Protein AF-A0A0U2K756-F1 (afdb_monomer)

pLDDT: mean 72.21, std 24.56, range [30.2, 97.69]

Structure (mmCIF, N/CA/C/O backbone):
data_AF-A0A0U2K756-F1
#
_entry.id   AF-A0A0U2K756-F1
#
loop_
_atom_site.group_PDB
_atom_site.id
_atom_site.type_symbol
_atom_site.label_atom_id
_atom_site.label_alt_id
_atom_site.label_comp_id
_atom_site.label_asym_id
_atom_site.label_entity_id
_atom_site.label_seq_id
_atom_site.pdbx_PDB_ins_code
_atom_site.Cartn_x
_atom_site.Cartn_y
_atom_site.Cartn_z
_atom_site.occupancy
_atom_site.B_iso_or_equiv
_atom_site.auth_seq_id
_atom_site.auth_comp_id
_atom_site.auth_asym_id
_atom_site.auth_atom_id
_atom_site.pdbx_PDB_model_num
ATOM 1 N N . MET A 1 1 ? 10.724 7.172 -20.432 1.00 79.56 1 MET A N 1
ATOM 2 C CA . MET A 1 1 ? 11.257 7.127 -19.053 1.00 79.56 1 MET A CA 1
ATOM 3 C C . MET A 1 1 ? 12.556 6.337 -19.048 1.00 79.56 1 MET A C 1
ATOM 5 O O . MET A 1 1 ? 12.588 5.218 -19.557 1.00 79.56 1 MET A O 1
ATOM 9 N N . ASN A 1 2 ? 13.631 6.916 -18.510 1.00 84.00 2 ASN A N 1
ATOM 10 C CA . ASN A 1 2 ? 14.954 6.279 -18.511 1.00 84.00 2 ASN A CA 1
ATOM 11 C C . ASN A 1 2 ? 15.150 5.385 -17.274 1.00 84.00 2 ASN A C 1
ATOM 13 O O . ASN A 1 2 ? 14.565 5.625 -16.220 1.00 84.00 2 ASN A O 1
ATOM 17 N N . LEU A 1 3 ? 16.016 4.368 -17.368 1.00 87.38 3 LEU A N 1
ATOM 18 C CA . LEU A 1 3 ? 16.264 3.421 -16.268 1.00 87.38 3 LEU A CA 1
ATOM 19 C C . LEU A 1 3 ? 16.805 4.098 -14.994 1.00 87.38 3 LEU A C 1
ATOM 21 O O . LEU A 1 3 ? 16.502 3.669 -13.882 1.00 87.38 3 LEU A O 1
ATOM 25 N N . SER A 1 4 ? 17.599 5.161 -15.138 1.00 90.44 4 SER A N 1
ATOM 26 C CA . SER A 1 4 ? 18.094 5.960 -14.010 1.00 90.44 4 SER A CA 1
ATOM 27 C C . SER A 1 4 ? 16.963 6.679 -13.271 1.00 90.44 4 SER A C 1
A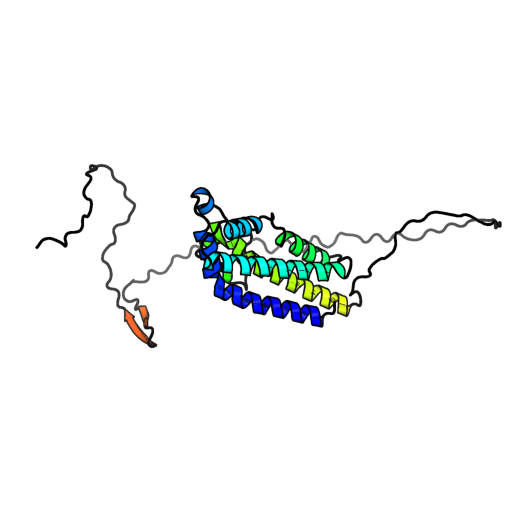TOM 29 O O . SER A 1 4 ? 16.942 6.693 -12.043 1.00 90.44 4 SER A O 1
ATOM 31 N N . GLU A 1 5 ? 16.000 7.221 -14.014 1.00 91.12 5 GLU A N 1
ATOM 32 C CA . GLU A 1 5 ? 14.807 7.865 -13.470 1.00 91.12 5 GLU A CA 1
ATOM 33 C C . GLU A 1 5 ? 13.920 6.848 -12.743 1.00 91.12 5 GLU A C 1
ATOM 35 O O . GLU A 1 5 ? 13.560 7.084 -11.593 1.00 91.12 5 GLU A O 1
ATOM 40 N N . LEU A 1 6 ? 13.682 5.673 -13.344 1.00 92.19 6 LEU A N 1
ATOM 41 C CA . LEU A 1 6 ? 12.969 4.561 -12.700 1.00 92.19 6 LEU A CA 1
ATOM 42 C C . LEU A 1 6 ? 13.598 4.198 -11.351 1.00 92.19 6 LEU A C 1
ATOM 44 O O . LEU A 1 6 ? 12.910 4.144 -10.338 1.00 92.19 6 LEU A O 1
ATOM 48 N N . ARG A 1 7 ? 14.921 3.997 -11.323 1.00 94.12 7 ARG A N 1
ATOM 49 C CA . ARG A 1 7 ? 15.661 3.662 -10.096 1.00 94.12 7 ARG A CA 1
ATOM 50 C C . ARG A 1 7 ? 15.536 4.747 -9.029 1.00 94.12 7 ARG A C 1
ATOM 52 O O . ARG A 1 7 ? 15.385 4.424 -7.852 1.00 94.12 7 ARG A O 1
ATOM 59 N N . ARG A 1 8 ? 15.597 6.019 -9.432 1.00 95.25 8 ARG A N 1
ATOM 60 C CA . ARG A 1 8 ? 15.456 7.160 -8.522 1.00 95.25 8 ARG A CA 1
ATOM 61 C C . ARG A 1 8 ? 14.058 7.210 -7.909 1.00 95.25 8 ARG A C 1
ATOM 63 O O . ARG A 1 8 ? 13.947 7.355 -6.694 1.00 95.25 8 ARG A O 1
ATOM 70 N N . GLU A 1 9 ? 13.012 7.057 -8.718 1.00 94.75 9 GLU A N 1
ATOM 71 C CA . GLU A 1 9 ? 11.632 7.046 -8.222 1.00 94.75 9 GLU A CA 1
ATOM 72 C C . GLU A 1 9 ? 11.376 5.843 -7.306 1.00 94.75 9 GLU A C 1
ATOM 74 O O . GLU A 1 9 ? 10.835 6.015 -6.215 1.00 94.75 9 GLU A O 1
ATOM 79 N N . THR A 1 10 ? 11.853 4.644 -7.664 1.00 95.12 10 THR A N 1
ATOM 80 C CA . THR A 1 10 ? 11.765 3.467 -6.783 1.00 95.12 10 THR A CA 1
ATOM 81 C C . THR A 1 10 ? 12.436 3.722 -5.432 1.00 95.12 10 THR A C 1
ATOM 83 O O . THR A 1 10 ? 11.851 3.426 -4.389 1.00 95.12 10 THR A O 1
ATOM 86 N N . ALA A 1 11 ? 13.638 4.310 -5.421 1.00 95.81 11 ALA A N 1
ATOM 87 C CA . ALA A 1 11 ? 14.339 4.646 -4.182 1.00 95.81 11 ALA A CA 1
ATOM 88 C C . ALA A 1 11 ? 13.569 5.680 -3.339 1.00 95.81 11 ALA A C 1
ATOM 90 O O . ALA A 1 11 ? 13.507 5.557 -2.114 1.00 95.81 11 ALA A O 1
ATOM 91 N N . ASN A 1 12 ? 12.931 6.661 -3.983 1.00 96.56 12 ASN A N 1
ATOM 92 C CA . ASN A 1 12 ? 12.082 7.646 -3.315 1.00 96.56 12 ASN A CA 1
ATOM 93 C C . ASN A 1 12 ? 10.849 6.987 -2.665 1.00 96.56 12 ASN A C 1
ATOM 95 O O . ASN A 1 12 ? 10.566 7.217 -1.487 1.00 96.56 12 ASN A O 1
ATOM 99 N N . PHE A 1 13 ? 10.161 6.091 -3.383 1.00 97.38 13 PHE A N 1
ATOM 100 C CA . PHE A 1 13 ? 9.045 5.323 -2.823 1.00 97.38 13 PHE A CA 1
ATOM 101 C C . PHE A 1 13 ? 9.474 4.456 -1.639 1.00 97.38 13 PHE A C 1
ATOM 103 O O . PHE A 1 13 ? 8.786 4.443 -0.621 1.00 97.38 13 PHE A O 1
ATOM 110 N N . GLN A 1 14 ? 10.629 3.791 -1.722 1.00 95.56 14 GLN A N 1
ATOM 111 C CA . GLN A 1 14 ? 11.173 3.012 -0.607 1.00 95.56 14 GLN A CA 1
ATOM 112 C C . GLN A 1 14 ? 11.484 3.890 0.614 1.00 95.56 14 GLN A C 1
ATOM 114 O O . GLN A 1 14 ? 11.161 3.513 1.739 1.00 95.56 14 GLN A O 1
ATOM 119 N N . ALA A 1 15 ? 12.075 5.072 0.417 1.00 95.44 15 ALA A N 1
ATOM 120 C CA . ALA A 1 15 ? 12.373 6.000 1.507 1.00 95.44 15 ALA A CA 1
ATOM 121 C C . ALA A 1 15 ? 11.094 6.504 2.195 1.00 95.44 15 ALA A C 1
ATOM 123 O O . ALA A 1 15 ? 10.991 6.469 3.421 1.00 95.44 15 ALA A O 1
ATOM 124 N N . ARG A 1 16 ? 10.090 6.908 1.412 1.00 95.94 16 ARG A N 1
ATOM 125 C CA . ARG A 1 16 ? 8.776 7.323 1.924 1.00 95.94 16 ARG A CA 1
ATOM 126 C C . ARG A 1 16 ? 8.045 6.181 2.629 1.00 95.94 16 ARG A C 1
ATOM 128 O O . ARG A 1 16 ? 7.429 6.400 3.670 1.00 95.94 16 ARG A O 1
ATOM 135 N N . TYR A 1 17 ? 8.149 4.963 2.103 1.00 95.50 17 TYR A N 1
ATOM 136 C CA . TYR A 1 17 ? 7.559 3.784 2.724 1.00 95.50 17 TYR A CA 1
ATOM 137 C C . TYR A 1 17 ? 8.152 3.492 4.104 1.00 95.50 17 TYR A C 1
ATOM 139 O O . TYR A 1 17 ? 7.397 3.198 5.023 1.00 95.50 17 TYR A O 1
ATOM 147 N N . ARG A 1 18 ? 9.466 3.672 4.306 1.00 94.56 18 ARG A N 1
ATOM 148 C CA . ARG A 1 18 ? 10.083 3.522 5.641 1.00 94.56 18 ARG A CA 1
ATOM 149 C C . ARG A 1 18 ? 9.453 4.443 6.687 1.00 94.56 18 ARG A C 1
ATOM 151 O O . ARG A 1 18 ? 9.297 4.042 7.836 1.00 94.56 18 ARG A O 1
ATOM 158 N N . VAL A 1 19 ? 9.060 5.658 6.300 1.00 93.88 19 VAL A N 1
ATOM 159 C CA . VAL A 1 19 ? 8.357 6.587 7.202 1.00 93.88 19 VAL A CA 1
ATOM 160 C C . VAL A 1 19 ? 6.956 6.068 7.532 1.00 93.88 19 VAL A C 1
ATOM 162 O O . VAL A 1 19 ? 6.561 6.071 8.695 1.00 93.88 19 VAL A O 1
ATOM 165 N N . LEU A 1 20 ? 6.217 5.568 6.536 1.00 93.12 20 LEU A N 1
ATOM 166 C CA . LEU A 1 20 ? 4.906 4.948 6.762 1.00 93.12 20 LEU A CA 1
ATOM 167 C C . LEU A 1 20 ? 5.002 3.696 7.639 1.00 93.12 20 LEU A C 1
ATOM 169 O O . LEU A 1 20 ? 4.156 3.497 8.504 1.00 93.12 20 LEU A O 1
ATOM 173 N N . GLN A 1 21 ? 6.052 2.896 7.467 1.00 93.25 21 GLN A N 1
ATOM 174 C CA . GLN A 1 21 ? 6.324 1.715 8.280 1.00 93.25 21 GLN A CA 1
ATOM 175 C C . GLN A 1 21 ? 6.539 2.090 9.754 1.00 93.25 21 GLN A C 1
ATOM 177 O O . GLN A 1 21 ? 5.959 1.468 10.640 1.00 93.25 21 GLN A O 1
ATOM 182 N N . GLN A 1 22 ? 7.294 3.157 10.035 1.00 92.38 22 GLN A N 1
ATOM 183 C CA . GLN A 1 22 ? 7.445 3.688 11.399 1.00 92.38 22 GLN A CA 1
ATOM 184 C C . GLN A 1 22 ? 6.112 4.179 11.989 1.00 92.38 22 GLN A C 1
ATOM 186 O O . GLN A 1 22 ? 5.906 4.112 13.198 1.00 92.38 22 GLN A O 1
ATOM 191 N N . GLN A 1 23 ? 5.200 4.655 11.139 1.00 93.44 23 GLN A N 1
ATOM 192 C CA . GLN A 1 23 ? 3.874 5.156 11.515 1.00 93.44 23 GLN A CA 1
ATOM 193 C C . GLN A 1 23 ? 2.774 4.083 11.436 1.00 93.44 23 GLN A C 1
ATOM 195 O O . GLN A 1 23 ? 1.594 4.406 11.595 1.00 93.44 23 GLN A O 1
ATOM 200 N N . GLN A 1 24 ? 3.130 2.809 11.225 1.00 94.50 24 GLN A N 1
ATOM 201 C CA . GLN A 1 24 ? 2.165 1.730 11.015 1.00 94.50 24 GLN A CA 1
ATOM 202 C C . GLN A 1 24 ? 1.172 1.609 12.173 1.00 94.50 24 GLN A C 1
ATOM 204 O O . GLN A 1 24 ? -0.024 1.482 11.929 1.00 94.50 24 GLN A O 1
ATOM 209 N N . PHE A 1 25 ? 1.638 1.681 13.424 1.00 94.75 25 PHE A N 1
ATOM 210 C CA . PHE A 1 25 ? 0.747 1.602 14.584 1.00 94.75 25 PHE A CA 1
ATOM 211 C C . PHE A 1 25 ? -0.290 2.723 14.573 1.00 94.75 25 PHE A C 1
ATOM 213 O O . PHE A 1 25 ? -1.471 2.455 14.756 1.00 94.75 25 PHE A O 1
ATOM 220 N N . THR A 1 26 ? 0.117 3.956 14.269 1.00 95.56 26 THR A N 1
ATOM 221 C CA . THR A 1 26 ? -0.803 5.093 14.143 1.00 95.56 26 THR A CA 1
ATOM 222 C C . THR A 1 26 ? -1.858 4.844 13.068 1.00 95.56 26 THR A C 1
ATOM 224 O O . THR A 1 26 ? -3.029 5.141 13.278 1.00 95.56 26 THR A O 1
ATOM 227 N N . PHE A 1 27 ? -1.470 4.264 11.930 1.00 96.56 27 PHE A N 1
ATOM 228 C CA . PHE A 1 27 ? -2.414 3.896 10.874 1.00 96.56 27 PHE A CA 1
ATOM 229 C C . PHE A 1 27 ? -3.382 2.787 11.310 1.00 96.56 27 PHE A C 1
ATOM 231 O O . PHE A 1 27 ? -4.581 2.895 11.069 1.00 96.56 27 PHE A O 1
ATOM 238 N N . VAL A 1 28 ? -2.894 1.746 11.985 1.00 96.19 28 VAL A N 1
ATOM 239 C CA . VAL A 1 28 ? -3.728 0.640 12.484 1.00 96.19 28 VAL A CA 1
ATOM 240 C C . VAL A 1 28 ? -4.731 1.138 13.525 1.00 96.19 28 VAL A C 1
ATOM 242 O O . VAL A 1 28 ? -5.919 0.848 13.404 1.00 96.19 28 VAL A O 1
ATOM 245 N N . TYR A 1 29 ? -4.290 1.960 14.481 1.00 95.06 29 TYR A N 1
ATOM 246 C CA . TYR A 1 29 ? -5.183 2.595 15.454 1.00 95.06 29 TYR A CA 1
ATOM 247 C C . TYR A 1 29 ? -6.213 3.505 14.782 1.00 95.06 29 TYR A C 1
ATOM 249 O O . TYR A 1 29 ? -7.379 3.493 15.166 1.00 95.06 29 TYR A O 1
ATOM 257 N N . ALA A 1 30 ? -5.821 4.245 13.742 1.00 96.19 30 ALA A N 1
ATOM 258 C CA . ALA A 1 30 ? -6.756 5.067 12.982 1.00 96.19 30 ALA A CA 1
ATOM 259 C C . ALA A 1 30 ? -7.870 4.228 12.333 1.00 96.19 30 ALA A C 1
ATOM 261 O O . ALA A 1 30 ? -9.033 4.634 12.356 1.00 96.19 30 ALA A O 1
ATOM 262 N N . LEU A 1 31 ? -7.535 3.053 11.783 1.00 95.12 31 LEU A N 1
ATOM 263 C CA . LEU A 1 31 ? -8.526 2.124 11.233 1.00 95.12 31 LEU A CA 1
ATOM 264 C C . LEU A 1 31 ? -9.447 1.563 12.322 1.00 95.12 31 LEU A C 1
ATOM 266 O O . LEU A 1 31 ? -10.647 1.446 12.090 1.00 95.12 31 LEU A O 1
ATOM 270 N N . ASP A 1 32 ? -8.904 1.234 13.492 1.00 93.69 32 ASP A N 1
ATOM 271 C CA . ASP A 1 32 ? -9.673 0.688 14.613 1.00 93.69 32 ASP A CA 1
ATOM 272 C C . ASP A 1 32 ? -10.662 1.712 15.193 1.00 93.69 32 ASP A C 1
ATOM 274 O O . ASP A 1 32 ? -11.853 1.429 15.338 1.00 93.69 32 ASP A O 1
ATOM 278 N N . ASN A 1 33 ? -10.204 2.949 15.403 1.00 92.94 33 ASN A N 1
ATOM 279 C CA . ASN A 1 33 ? -11.022 4.054 15.909 1.00 92.94 33 ASN A CA 1
ATOM 280 C C . ASN A 1 33 ? -12.204 4.394 14.991 1.00 92.94 33 ASN A C 1
ATOM 282 O O . ASN A 1 33 ? -13.258 4.820 15.464 1.00 92.94 33 ASN A O 1
ATOM 286 N N . CYS A 1 34 ? -12.042 4.223 13.675 1.00 91.25 34 CYS A N 1
ATOM 287 C CA . CYS A 1 34 ? -13.085 4.550 12.700 1.00 91.25 34 CYS A CA 1
ATOM 288 C C . CYS A 1 34 ? -14.149 3.455 12.547 1.00 91.25 34 CYS A C 1
ATOM 290 O O . CYS A 1 34 ? -15.199 3.712 11.957 1.00 91.25 34 CYS A O 1
ATOM 292 N N . ARG A 1 35 ? -13.901 2.258 13.087 1.00 90.56 35 ARG A N 1
ATOM 293 C CA . ARG A 1 35 ? -14.830 1.123 13.067 1.00 90.56 35 ARG A CA 1
ATOM 294 C C . ARG A 1 35 ? -15.695 1.178 14.314 1.00 90.56 35 ARG A C 1
ATOM 296 O O . ARG A 1 35 ? -15.411 0.526 15.318 1.00 90.56 35 ARG A O 1
ATOM 303 N N . THR A 1 36 ? -16.726 2.010 14.270 1.00 83.12 36 THR A N 1
ATOM 304 C CA . THR A 1 36 ? -17.664 2.184 15.388 1.00 83.12 36 THR A CA 1
ATOM 305 C C . THR A 1 36 ? -18.714 1.083 15.429 1.00 83.12 36 THR A C 1
ATOM 307 O O . THR A 1 36 ? -19.197 0.742 16.509 1.00 83.12 36 THR A O 1
ATOM 310 N N . ASP A 1 37 ? -19.040 0.501 14.275 1.00 81.94 37 ASP A N 1
ATOM 311 C CA . ASP A 1 37 ? -20.074 -0.514 14.174 1.00 81.94 37 ASP A CA 1
ATOM 312 C C . ASP A 1 37 ? -19.557 -1.895 14.605 1.00 81.94 37 ASP A C 1
ATOM 314 O O . ASP A 1 37 ? -18.454 -2.323 14.246 1.00 81.94 37 ASP A O 1
ATOM 318 N N . SER A 1 38 ? -20.370 -2.624 15.370 1.00 75.06 38 SER A N 1
ATOM 319 C CA . SER A 1 38 ? -19.998 -3.949 15.897 1.00 75.06 38 SER A CA 1
ATOM 320 C C . SER A 1 38 ? -19.703 -4.943 14.771 1.00 75.06 38 SER A C 1
ATOM 322 O O . SER A 1 38 ? -18.762 -5.733 14.844 1.00 75.06 38 SER A O 1
ATOM 324 N N . TYR A 1 39 ? -20.454 -4.837 13.676 1.00 82.12 39 TYR A N 1
ATOM 325 C CA . TYR A 1 39 ? -20.243 -5.625 12.474 1.00 82.12 39 TYR A CA 1
ATOM 326 C C . TYR A 1 39 ? -18.929 -5.275 11.773 1.00 82.12 39 TYR A C 1
ATOM 328 O O . TYR A 1 39 ? -18.171 -6.175 11.404 1.00 82.12 39 TYR A O 1
ATOM 336 N N . GLU A 1 40 ? -18.618 -3.982 11.637 1.00 84.50 40 GLU A N 1
ATOM 337 C CA . GLU A 1 40 ? -17.368 -3.530 11.029 1.00 84.50 40 GLU A CA 1
ATOM 338 C C . GLU A 1 40 ? -16.174 -4.044 11.822 1.00 84.50 40 GLU A C 1
ATOM 340 O O . GLU A 1 40 ? -15.240 -4.526 11.196 1.00 84.50 40 GLU A O 1
ATOM 345 N N . ARG A 1 41 ? -16.206 -4.033 13.163 1.00 85.94 41 ARG A N 1
ATOM 346 C CA . ARG A 1 41 ? -15.125 -4.516 14.053 1.00 85.94 41 ARG A CA 1
ATOM 347 C C . ARG A 1 41 ? -14.785 -5.999 13.925 1.00 85.94 41 ARG A C 1
ATOM 349 O O . ARG A 1 41 ? -13.656 -6.386 14.191 1.00 85.94 41 ARG A O 1
ATOM 356 N N . THR A 1 42 ? -15.717 -6.821 13.459 1.00 86.31 42 THR A N 1
ATOM 357 C CA . THR A 1 42 ? -15.480 -8.269 13.304 1.00 86.31 42 THR A CA 1
ATOM 358 C C . THR A 1 42 ? -14.889 -8.661 11.950 1.00 86.31 42 THR A C 1
ATOM 360 O O . THR A 1 42 ? -14.501 -9.811 11.759 1.00 86.31 42 THR A O 1
ATOM 363 N N . ARG A 1 43 ? -14.816 -7.731 10.987 1.00 88.25 43 ARG A N 1
ATOM 364 C CA . ARG A 1 43 ? -14.443 -8.032 9.596 1.00 88.25 43 ARG A CA 1
ATOM 365 C C . ARG A 1 43 ? -13.077 -7.484 9.192 1.00 88.25 43 ARG A C 1
ATOM 367 O O . ARG A 1 43 ? -12.639 -6.475 9.725 1.00 88.25 43 ARG A O 1
ATOM 374 N N . PRO A 1 44 ? -12.392 -8.083 8.214 1.00 92.19 44 PRO A N 1
ATOM 375 C CA . PRO A 1 44 ? -11.174 -7.487 7.685 1.00 92.19 44 PRO A CA 1
ATOM 376 C C . PRO A 1 44 ? -11.469 -6.172 6.965 1.00 92.19 44 PRO A C 1
ATOM 378 O O . PRO A 1 44 ? -12.532 -5.998 6.369 1.00 92.19 44 PRO A O 1
ATOM 381 N N . VAL A 1 45 ? -10.492 -5.269 6.953 1.00 93.31 45 VAL A N 1
ATOM 382 C CA . VAL A 1 45 ? -10.501 -4.123 6.041 1.00 93.31 45 VAL A CA 1
ATOM 383 C C . VAL A 1 45 ? -10.249 -4.651 4.630 1.00 93.31 45 VAL A C 1
ATOM 385 O O . VAL A 1 45 ? -9.154 -5.121 4.317 1.00 93.31 45 VAL A O 1
ATOM 388 N N . ARG A 1 46 ? -11.294 -4.638 3.795 1.00 92.12 46 ARG A N 1
ATOM 389 C CA . ARG A 1 46 ? -11.310 -5.392 2.533 1.00 92.12 46 ARG A CA 1
ATOM 390 C C . ARG A 1 46 ? -10.728 -4.646 1.354 1.00 92.12 46 ARG A C 1
ATOM 392 O O . ARG A 1 46 ? -10.126 -5.294 0.521 1.00 92.12 46 ARG A O 1
ATOM 399 N N . CYS A 1 47 ? -10.904 -3.336 1.239 1.00 95.06 47 CYS A N 1
ATOM 400 C CA . CYS A 1 47 ? -10.462 -2.611 0.051 1.00 95.06 47 CYS A CA 1
ATOM 401 C C . CYS A 1 47 ? -10.048 -1.171 0.373 1.00 95.06 47 CYS A C 1
ATOM 403 O O . CYS A 1 47 ? -10.319 -0.646 1.456 1.00 95.06 47 CYS A O 1
ATOM 405 N N . ILE A 1 48 ? -9.366 -0.529 -0.577 1.00 96.94 48 ILE A N 1
ATOM 406 C CA . ILE A 1 48 ? -8.894 0.860 -0.452 1.00 96.94 48 ILE A CA 1
ATOM 407 C C . ILE A 1 48 ? -10.091 1.814 -0.305 1.00 96.94 48 ILE A C 1
ATOM 409 O O . ILE A 1 48 ? -10.017 2.782 0.452 1.00 96.94 48 ILE A O 1
ATOM 413 N N . ALA A 1 49 ? -11.211 1.530 -0.984 1.00 96.00 49 ALA A N 1
ATOM 414 C CA . ALA A 1 49 ? -12.434 2.320 -0.864 1.00 96.00 49 ALA A CA 1
ATOM 415 C C . ALA A 1 49 ? -12.952 2.365 0.584 1.00 96.00 49 ALA A C 1
ATOM 417 O O . ALA A 1 49 ? -13.266 3.446 1.072 1.00 96.00 49 ALA A O 1
ATOM 418 N N . THR A 1 50 ? -12.917 1.242 1.310 1.00 94.50 50 THR A N 1
ATOM 419 C CA . THR A 1 50 ? -13.290 1.200 2.734 1.00 94.50 50 THR A CA 1
ATOM 420 C C . THR A 1 50 ? -12.402 2.113 3.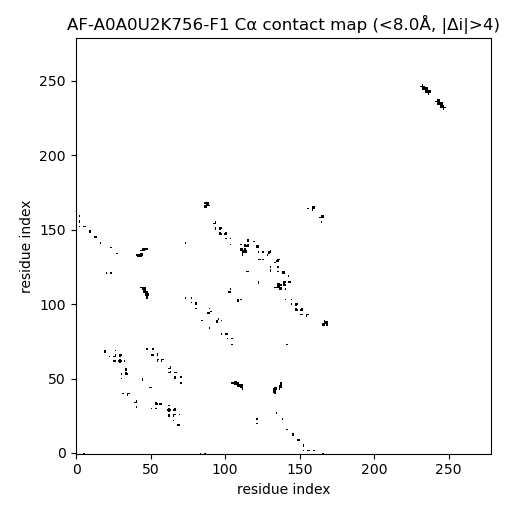586 1.00 94.50 50 THR A C 1
ATOM 422 O O . THR A 1 50 ? -12.900 2.846 4.433 1.00 94.50 50 THR A O 1
ATOM 425 N N . VAL A 1 51 ? -11.086 2.137 3.341 1.00 96.06 51 VAL A N 1
ATOM 426 C CA . VAL A 1 51 ? -10.168 3.042 4.064 1.00 96.06 51 VAL A CA 1
ATOM 427 C C . VAL A 1 51 ? -10.495 4.510 3.770 1.00 96.06 51 VAL A C 1
ATOM 429 O O . VAL A 1 51 ? -10.455 5.356 4.663 1.00 96.06 51 VAL A O 1
ATOM 432 N N . LYS A 1 52 ? -10.868 4.826 2.525 1.00 96.12 52 LYS A N 1
ATOM 433 C CA . LYS A 1 52 ? -11.306 6.172 2.138 1.00 96.12 52 LYS A CA 1
ATOM 434 C C . LYS A 1 52 ? -12.607 6.575 2.837 1.00 96.12 52 LYS A C 1
ATOM 436 O O . LYS A 1 52 ? -12.706 7.710 3.299 1.00 96.12 52 LYS A O 1
ATOM 441 N N . GLU A 1 53 ? -13.570 5.666 2.947 1.00 94.81 53 GLU A N 1
ATOM 442 C CA . GLU A 1 53 ? -14.817 5.889 3.690 1.00 94.81 53 GLU A CA 1
ATOM 443 C C . GLU A 1 53 ? -14.547 6.132 5.181 1.00 94.81 53 GLU A C 1
ATOM 445 O O . GLU A 1 53 ? -15.052 7.105 5.744 1.00 94.81 53 GLU A O 1
ATOM 450 N N . TYR A 1 54 ? -13.682 5.325 5.806 1.00 94.88 54 TYR A N 1
ATOM 451 C CA . TYR A 1 54 ? -13.256 5.525 7.195 1.00 94.88 54 TYR A CA 1
ATOM 452 C C . TYR A 1 54 ? -12.597 6.891 7.401 1.00 94.88 54 TYR A C 1
ATOM 454 O O . TYR A 1 54 ? -12.938 7.609 8.342 1.00 94.88 54 TYR A O 1
ATOM 462 N N . MET A 1 55 ? -11.723 7.314 6.483 1.00 95.69 55 MET A N 1
ATOM 463 C CA . MET A 1 55 ? -11.117 8.647 6.523 1.00 95.69 55 MET A CA 1
ATOM 464 C C . MET A 1 55 ? -12.168 9.764 6.435 1.00 95.69 55 MET A C 1
ATOM 466 O O . MET A 1 55 ? -12.058 10.763 7.146 1.00 95.69 55 MET A O 1
ATOM 470 N N . GLN A 1 56 ? -13.176 9.624 5.571 1.00 94.25 56 GLN A N 1
ATOM 471 C CA . GLN A 1 56 ? -14.235 10.626 5.415 1.00 94.25 56 GLN A CA 1
ATOM 472 C C . GLN A 1 56 ? -15.130 10.716 6.657 1.00 94.25 56 GLN A C 1
ATOM 474 O O . GLN A 1 56 ? -15.466 11.823 7.078 1.00 94.25 56 GLN A O 1
ATOM 479 N N . ARG A 1 57 ? -15.459 9.568 7.260 1.00 91.75 57 ARG A N 1
ATOM 480 C CA . ARG A 1 57 ? -16.299 9.457 8.462 1.00 91.75 57 ARG A CA 1
ATOM 481 C C . ARG A 1 57 ? -15.584 9.878 9.744 1.00 91.75 57 ARG A C 1
ATOM 483 O O . ARG A 1 57 ? -16.236 10.315 10.683 1.00 91.75 57 ARG A O 1
ATOM 490 N N . SER A 1 58 ? -14.261 9.738 9.805 1.00 92.25 58 SER A N 1
ATOM 491 C CA . SER A 1 58 ? -13.497 10.054 11.012 1.00 92.25 58 SER A CA 1
ATOM 492 C C . SER A 1 58 ? -13.730 11.502 11.468 1.00 92.25 58 SER A C 1
ATOM 494 O O . SER A 1 58 ? -13.866 12.419 10.657 1.00 92.25 58 SER A O 1
ATOM 496 N N . HIS A 1 59 ? -13.736 11.744 12.776 1.00 91.00 59 HIS A N 1
ATOM 497 C CA . HIS A 1 59 ? -13.733 13.099 13.345 1.00 91.00 59 HIS A CA 1
ATOM 498 C C . HIS A 1 59 ? -12.362 13.479 13.922 1.00 91.00 59 HIS A C 1
ATOM 500 O O . HIS A 1 59 ? -12.090 14.655 14.148 1.00 91.00 59 HIS A O 1
ATOM 506 N N . ASN A 1 60 ? -11.471 12.501 14.096 1.00 94.88 60 ASN A N 1
ATOM 507 C CA . ASN A 1 60 ? -10.139 12.698 14.645 1.00 94.88 60 ASN A CA 1
ATOM 508 C C . ASN A 1 60 ? -9.164 13.142 13.543 1.00 94.88 60 ASN A C 1
ATOM 510 O O . ASN A 1 60 ? -8.952 12.446 12.546 1.00 94.88 60 ASN A O 1
ATOM 514 N N . ALA A 1 61 ? -8.549 14.312 13.726 1.00 95.25 61 ALA A N 1
ATOM 515 C CA . ALA A 1 61 ? -7.589 14.864 12.775 1.00 95.25 61 ALA A CA 1
ATOM 516 C C . ALA A 1 61 ? -6.345 13.974 12.604 1.00 95.25 61 ALA A C 1
ATOM 518 O O . ALA A 1 61 ? -5.824 13.861 11.492 1.00 95.25 61 ALA A O 1
ATOM 519 N N . THR A 1 62 ? -5.896 13.311 13.673 1.00 95.88 62 THR A N 1
ATOM 520 C CA . THR A 1 62 ? -4.745 12.398 13.643 1.00 95.88 62 THR A CA 1
ATOM 521 C C . THR A 1 62 ? -5.053 11.161 12.804 1.00 95.88 62 THR A C 1
ATOM 523 O O . THR A 1 62 ? -4.267 10.808 11.925 1.00 95.88 62 THR A O 1
ATOM 526 N N . ASP A 1 63 ? -6.231 10.565 12.998 1.00 95.69 63 ASP A N 1
ATOM 527 C CA . ASP A 1 63 ? -6.657 9.372 12.259 1.00 95.69 63 ASP A CA 1
ATOM 528 C C . ASP A 1 63 ? -6.849 9.688 10.771 1.00 95.69 63 ASP A C 1
ATOM 530 O O . ASP A 1 63 ? -6.355 8.966 9.900 1.00 95.69 63 ASP A O 1
ATOM 534 N N . LYS A 1 64 ? -7.481 10.833 10.466 1.00 96.38 64 LYS A N 1
ATOM 535 C CA . LYS A 1 64 ? -7.581 11.347 9.091 1.00 96.38 64 LYS A CA 1
ATOM 536 C C . LYS A 1 64 ? -6.221 11.505 8.442 1.00 96.38 64 LYS A C 1
ATOM 538 O O . LYS A 1 64 ? -6.059 11.120 7.288 1.00 96.38 64 LYS A O 1
ATOM 543 N N . ARG A 1 65 ? -5.261 12.096 9.155 1.00 96.62 65 ARG A N 1
ATOM 544 C CA . ARG A 1 65 ? -3.911 12.315 8.637 1.00 96.62 65 ARG A CA 1
ATOM 545 C C . ARG A 1 65 ? -3.227 10.986 8.324 1.00 96.62 65 ARG A C 1
ATOM 547 O O . ARG A 1 65 ? -2.704 10.851 7.223 1.00 96.62 65 ARG A O 1
ATOM 554 N N . ALA A 1 66 ? -3.280 10.017 9.236 1.00 96.38 66 ALA A N 1
ATOM 555 C CA . ALA A 1 66 ? -2.654 8.711 9.040 1.00 96.38 66 ALA A CA 1
ATOM 556 C C . ALA A 1 66 ? -3.246 7.963 7.832 1.00 96.38 66 ALA A C 1
ATOM 558 O O . ALA A 1 66 ? -2.506 7.507 6.960 1.00 96.38 66 ALA A O 1
ATOM 559 N N . MET A 1 67 ? -4.580 7.901 7.723 1.00 97.12 67 MET A N 1
ATOM 560 C CA . MET A 1 67 ? -5.243 7.278 6.569 1.00 97.12 67 MET A CA 1
ATOM 561 C C . MET A 1 67 ? -4.975 8.033 5.264 1.00 97.12 67 MET A C 1
ATOM 563 O O . MET A 1 67 ? -4.758 7.405 4.229 1.00 97.12 67 MET A O 1
ATOM 567 N N . ARG A 1 68 ? -4.935 9.371 5.301 1.00 97.06 68 ARG A N 1
ATOM 568 C CA . ARG A 1 68 ? -4.607 10.193 4.132 1.00 97.06 68 ARG A CA 1
ATOM 569 C C . ARG A 1 68 ? -3.195 9.923 3.629 1.00 97.06 68 ARG A C 1
ATOM 571 O O . ARG A 1 68 ? -3.032 9.691 2.444 1.00 97.06 68 ARG A O 1
ATOM 578 N N . GLN A 1 69 ? -2.195 9.882 4.510 1.00 96.50 69 GLN A N 1
ATOM 579 C CA . GLN A 1 69 ? -0.816 9.581 4.111 1.00 96.50 69 GLN A CA 1
ATOM 580 C C . GLN A 1 69 ? -0.707 8.223 3.400 1.00 96.50 69 GLN A C 1
ATOM 582 O O . GLN A 1 69 ? 0.037 8.098 2.429 1.00 96.50 69 GLN A O 1
ATOM 587 N N . TRP A 1 70 ? -1.463 7.221 3.859 1.00 97.25 70 TRP A N 1
ATOM 588 C CA . TRP A 1 70 ? -1.532 5.912 3.210 1.00 97.25 70 TRP A CA 1
ATOM 589 C C . TRP A 1 70 ? -2.214 5.982 1.831 1.00 97.25 70 TRP A C 1
ATOM 591 O O . TRP A 1 70 ? -1.680 5.454 0.858 1.00 97.25 70 TRP A O 1
ATOM 601 N N . LEU A 1 71 ? -3.352 6.677 1.718 1.00 97.69 71 LEU A N 1
ATOM 602 C CA . LEU A 1 71 ? -4.079 6.851 0.451 1.00 97.69 71 LEU A CA 1
ATOM 603 C C . LEU A 1 71 ? -3.278 7.656 -0.584 1.00 97.69 71 LEU A C 1
ATOM 605 O O . LEU A 1 71 ? -3.193 7.240 -1.739 1.00 97.69 71 LEU A O 1
ATOM 609 N N . ASP A 1 72 ? -2.659 8.760 -0.169 1.00 97.25 72 ASP A N 1
ATOM 610 C CA . ASP A 1 72 ? -1.826 9.612 -1.023 1.00 97.25 72 ASP A CA 1
ATOM 611 C C . ASP A 1 72 ? -0.630 8.816 -1.569 1.00 97.25 72 ASP A C 1
ATOM 613 O O . ASP A 1 72 ? -0.282 8.923 -2.743 1.00 97.25 72 ASP A O 1
ATOM 617 N N . PHE A 1 73 ? -0.036 7.938 -0.752 1.00 97.31 73 PHE A N 1
ATOM 618 C CA . PHE A 1 73 ? 1.046 7.060 -1.198 1.00 97.31 73 PHE A CA 1
ATOM 619 C C . PHE A 1 73 ? 0.597 6.093 -2.305 1.00 97.31 73 PHE A C 1
ATOM 621 O O . PHE A 1 73 ? 1.310 5.907 -3.292 1.00 97.31 73 PHE A O 1
ATOM 628 N N . LEU A 1 74 ? -0.591 5.494 -2.176 1.00 97.44 74 LEU A N 1
ATOM 629 C CA . LEU A 1 74 ? -1.155 4.630 -3.218 1.00 97.44 74 LEU A CA 1
ATOM 630 C C . LEU A 1 74 ? -1.497 5.411 -4.491 1.00 97.44 74 LEU A C 1
ATOM 632 O O . LEU A 1 74 ? -1.294 4.903 -5.594 1.00 97.44 74 LEU A O 1
ATOM 636 N N . GLN A 1 75 ? -1.984 6.644 -4.351 1.00 97.19 75 GLN A N 1
ATOM 637 C CA . GLN A 1 75 ? -2.260 7.519 -5.487 1.00 97.19 75 GLN A CA 1
ATOM 638 C C . GLN A 1 75 ? -0.978 7.881 -6.244 1.00 97.19 75 GLN A C 1
ATOM 640 O O . GLN A 1 75 ? -0.965 7.834 -7.474 1.00 97.19 75 GLN A O 1
ATOM 645 N N . ASP A 1 76 ? 0.107 8.179 -5.529 1.00 97.06 76 ASP A N 1
ATOM 646 C CA . ASP A 1 76 ? 1.408 8.455 -6.137 1.00 97.06 76 ASP A CA 1
ATOM 647 C C . ASP A 1 76 ? 1.974 7.224 -6.856 1.00 97.06 76 ASP A C 1
ATOM 649 O O . ASP A 1 76 ? 2.509 7.343 -7.962 1.00 97.06 76 ASP A O 1
ATOM 653 N N . LEU A 1 77 ? 1.812 6.031 -6.272 1.00 96.94 77 LEU A N 1
ATOM 654 C CA . LEU A 1 77 ? 2.169 4.772 -6.927 1.00 96.94 77 LEU A CA 1
ATOM 655 C C . LEU A 1 77 ? 1.353 4.545 -8.208 1.00 96.94 77 LEU A C 1
ATOM 657 O O . LEU A 1 77 ? 1.925 4.141 -9.218 1.00 96.94 77 LEU A O 1
ATOM 661 N N . ASP A 1 78 ? 0.044 4.817 -8.205 1.00 96.19 78 ASP A N 1
ATOM 662 C CA . ASP A 1 78 ? -0.778 4.691 -9.417 1.00 96.19 78 ASP A CA 1
ATOM 663 C C . ASP A 1 78 ? -0.392 5.725 -10.478 1.00 96.19 78 ASP A C 1
ATOM 665 O O . ASP A 1 78 ? -0.294 5.401 -11.662 1.00 96.19 78 ASP A O 1
ATOM 669 N N . ALA A 1 79 ? -0.122 6.966 -10.071 1.00 95.81 79 ALA A N 1
ATOM 670 C CA . ALA A 1 79 ? 0.355 8.002 -10.977 1.00 95.81 79 ALA A CA 1
ATOM 671 C C . ALA A 1 79 ? 1.682 7.592 -11.630 1.00 95.81 79 ALA A C 1
ATOM 673 O O . ALA A 1 79 ? 1.868 7.788 -12.832 1.00 95.81 79 ALA A O 1
ATOM 674 N N . PHE A 1 80 ? 2.583 6.973 -10.865 1.00 95.25 80 PHE A N 1
ATOM 675 C CA . PHE A 1 80 ? 3.839 6.452 -11.389 1.00 95.25 80 PHE A CA 1
ATOM 676 C C . PHE A 1 80 ? 3.639 5.254 -12.330 1.00 95.25 80 PHE A C 1
ATOM 678 O O . PHE A 1 80 ? 4.198 5.241 -13.426 1.00 95.25 80 PHE A O 1
ATOM 685 N N . ARG A 1 81 ? 2.763 4.305 -11.977 1.00 94.75 81 ARG A N 1
ATOM 686 C CA . ARG A 1 81 ? 2.359 3.193 -12.857 1.00 94.75 81 ARG A CA 1
ATOM 687 C C . ARG A 1 81 ? 1.814 3.695 -14.198 1.00 94.75 81 ARG A C 1
ATOM 689 O O . ARG A 1 81 ? 2.205 3.191 -15.242 1.00 94.75 81 ARG A O 1
ATOM 696 N N . ARG A 1 82 ? 0.956 4.721 -14.194 1.00 93.62 82 ARG A N 1
ATOM 697 C CA . ARG A 1 82 ? 0.399 5.315 -15.426 1.00 93.62 82 ARG A CA 1
ATOM 698 C C . ARG A 1 82 ? 1.466 5.973 -16.302 1.00 93.62 82 ARG A C 1
ATOM 700 O O . ARG A 1 82 ? 1.356 5.913 -17.523 1.00 93.62 82 ARG A O 1
ATOM 707 N N . LYS A 1 83 ? 2.495 6.591 -15.704 1.00 92.19 83 LYS A N 1
ATOM 708 C CA . LYS A 1 83 ? 3.646 7.123 -16.459 1.00 92.19 83 LYS A CA 1
ATOM 709 C C . LYS A 1 83 ? 4.398 6.000 -17.173 1.00 92.19 83 LYS A C 1
ATOM 711 O O . LYS A 1 83 ? 4.764 6.173 -18.327 1.00 92.19 83 LYS A O 1
ATOM 716 N N . LEU A 1 84 ? 4.576 4.857 -16.507 1.00 89.75 84 LEU A N 1
ATOM 717 C CA . LEU A 1 84 ? 5.173 3.657 -17.096 1.00 89.75 84 LEU A CA 1
ATOM 718 C C . LEU A 1 84 ? 4.316 3.066 -18.224 1.00 89.75 84 LEU A C 1
ATOM 720 O O . LEU A 1 84 ? 4.848 2.788 -19.293 1.00 89.75 84 LEU A O 1
ATOM 724 N N . ASP A 1 85 ? 3.001 2.935 -18.024 1.00 89.38 85 ASP A N 1
ATOM 725 C CA . ASP A 1 85 ? 2.073 2.443 -19.059 1.00 89.38 85 ASP A CA 1
ATOM 726 C C . ASP A 1 85 ? 2.084 3.331 -20.320 1.00 89.38 85 ASP A C 1
ATOM 728 O O . ASP A 1 85 ? 1.910 2.850 -21.437 1.00 89.38 85 ASP A O 1
ATOM 732 N N . ALA A 1 86 ? 2.316 4.639 -20.170 1.00 88.56 86 ALA A N 1
ATOM 733 C CA . ALA A 1 86 ? 2.378 5.575 -21.293 1.00 88.56 86 ALA A CA 1
ATOM 734 C C . ALA A 1 86 ? 3.629 5.402 -22.184 1.00 88.56 86 ALA A C 1
ATOM 736 O O . ALA A 1 86 ? 3.702 5.994 -23.270 1.00 88.56 86 ALA A O 1
ATOM 737 N N . GLU A 1 87 ? 4.622 4.617 -21.758 1.00 83.94 87 GLU A N 1
ATOM 738 C CA . GLU A 1 87 ? 5.842 4.343 -22.529 1.00 83.94 87 GLU A CA 1
ATOM 739 C C . GLU A 1 87 ? 5.612 3.342 -23.668 1.00 83.94 87 GLU A C 1
ATOM 741 O O . GLU A 1 87 ? 6.342 3.391 -24.653 1.00 83.94 87 GLU A O 1
ATOM 746 N N . GLY A 1 88 ? 4.559 2.525 -23.607 1.00 79.25 88 GLY A N 1
ATOM 747 C CA . GLY A 1 88 ? 4.151 1.623 -24.685 1.00 79.25 88 GLY A CA 1
ATOM 748 C C . GLY A 1 88 ? 3.516 0.338 -24.160 1.00 79.25 88 GLY A C 1
ATOM 749 O O . GLY A 1 88 ? 3.292 0.184 -22.962 1.00 79.25 88 GLY A O 1
ATOM 750 N N . GLU A 1 89 ? 3.201 -0.580 -25.069 1.00 78.25 89 GLU A N 1
ATOM 751 C CA . GLU A 1 89 ? 2.551 -1.838 -24.708 1.00 78.25 89 GLU A CA 1
ATOM 752 C C . GLU A 1 89 ? 3.552 -2.798 -24.052 1.00 78.25 89 GLU A C 1
ATOM 754 O O . GLU A 1 89 ? 4.619 -3.099 -24.593 1.00 78.25 89 GLU A O 1
ATOM 759 N N . MET A 1 90 ? 3.213 -3.255 -22.848 1.00 81.50 90 MET A N 1
ATOM 760 C CA . MET A 1 90 ? 4.066 -4.118 -22.039 1.00 81.50 90 MET A CA 1
ATOM 761 C C . MET A 1 90 ? 3.634 -5.569 -22.223 1.00 81.50 90 MET A C 1
ATOM 763 O O . MET A 1 90 ? 2.577 -5.967 -21.745 1.00 81.50 90 MET A O 1
ATOM 767 N N . ASN A 1 91 ? 4.471 -6.375 -22.875 1.00 81.25 91 ASN A N 1
ATOM 768 C CA . ASN A 1 91 ? 4.188 -7.789 -23.120 1.00 81.25 91 ASN A CA 1
ATOM 769 C C . ASN A 1 91 ? 4.967 -8.716 -22.173 1.00 81.25 91 ASN A C 1
ATOM 771 O O . ASN A 1 91 ? 5.977 -8.344 -21.569 1.00 81.25 91 ASN A O 1
ATOM 775 N N . GLY A 1 92 ? 4.487 -9.955 -22.036 1.00 87.56 92 GLY A N 1
ATOM 776 C CA . GLY A 1 92 ? 5.175 -11.007 -21.288 1.00 87.56 92 GLY A CA 1
ATOM 777 C C . GLY A 1 92 ? 5.247 -10.753 -19.770 1.00 87.56 92 GLY A C 1
ATOM 778 O O . GLY A 1 92 ? 4.279 -10.262 -19.183 1.00 87.56 92 GLY A O 1
ATOM 779 N N . PRO A 1 93 ? 6.369 -11.094 -19.103 1.00 89.44 93 PRO A N 1
ATOM 780 C CA . PRO A 1 93 ? 6.512 -10.956 -17.649 1.00 89.44 93 PRO A CA 1
ATOM 781 C C . PRO A 1 93 ? 6.341 -9.522 -17.130 1.00 89.44 93 PRO A C 1
ATOM 783 O O . PRO A 1 93 ? 5.844 -9.324 -16.021 1.00 89.44 93 PRO A O 1
ATOM 786 N N . LEU A 1 94 ? 6.731 -8.519 -17.927 1.00 90.31 94 LEU A N 1
ATOM 787 C CA . LEU A 1 94 ? 6.556 -7.109 -17.581 1.00 90.31 94 LEU A CA 1
ATOM 788 C C . LEU A 1 94 ? 5.073 -6.716 -17.596 1.00 90.31 94 LEU A C 1
ATOM 790 O O . LEU A 1 94 ? 4.605 -6.104 -16.639 1.00 90.31 94 LEU A O 1
ATOM 794 N N . GLY A 1 95 ? 4.328 -7.140 -18.622 1.00 91.06 95 GLY A N 1
ATOM 795 C CA . GLY A 1 95 ? 2.875 -6.948 -18.698 1.00 91.06 95 GLY A CA 1
ATOM 796 C C . GLY A 1 95 ? 2.151 -7.560 -17.499 1.00 91.06 95 GLY A C 1
ATOM 797 O O . GLY A 1 95 ? 1.413 -6.871 -16.803 1.00 91.06 95 GLY A O 1
ATOM 798 N N . GLN A 1 96 ? 2.474 -8.811 -17.152 1.00 93.50 96 GLN A N 1
ATOM 799 C CA . GLN A 1 96 ? 1.893 -9.486 -15.981 1.00 93.50 96 GLN A CA 1
ATOM 800 C C . GLN A 1 96 ? 2.173 -8.747 -14.661 1.00 93.50 96 GLN A C 1
ATOM 802 O O . GLN A 1 96 ? 1.307 -8.678 -13.784 1.00 93.50 96 GLN A O 1
ATOM 807 N N . ALA A 1 97 ? 3.378 -8.189 -14.498 1.00 93.94 97 ALA A N 1
ATOM 808 C CA . ALA A 1 97 ? 3.717 -7.390 -13.324 1.00 93.94 97 ALA A CA 1
ATOM 809 C C . ALA A 1 97 ? 2.907 -6.080 -13.278 1.00 93.94 97 ALA A C 1
ATOM 811 O O . ALA A 1 97 ? 2.383 -5.726 -12.219 1.00 93.94 97 ALA A O 1
ATOM 812 N N . MET A 1 98 ? 2.743 -5.401 -14.416 1.00 94.38 98 MET A N 1
ATOM 813 C CA . MET A 1 98 ? 1.934 -4.181 -14.528 1.00 94.38 98 MET A CA 1
ATOM 814 C C . MET A 1 98 ? 0.443 -4.450 -14.282 1.00 94.38 98 MET A C 1
ATOM 816 O O . MET A 1 98 ? -0.201 -3.691 -13.554 1.00 94.38 98 MET A O 1
ATOM 820 N N . ASP A 1 99 ? -0.092 -5.563 -14.785 1.00 94.75 99 ASP A N 1
ATOM 821 C CA . ASP A 1 99 ? -1.469 -5.997 -14.533 1.00 94.75 99 ASP A CA 1
ATOM 822 C C . ASP A 1 99 ? -1.702 -6.302 -13.054 1.00 94.75 99 ASP A C 1
ATOM 824 O O . ASP A 1 99 ? -2.694 -5.862 -12.465 1.00 94.75 99 ASP A O 1
ATOM 828 N N . LYS A 1 100 ? -0.754 -6.997 -12.413 1.00 95.00 100 LYS A N 1
ATOM 829 C CA . LYS A 1 100 ? -0.802 -7.242 -10.969 1.00 95.00 100 LYS A CA 1
ATOM 830 C C . LYS A 1 100 ? -0.777 -5.931 -10.184 1.00 95.00 100 LYS A C 1
ATOM 832 O O . LYS A 1 100 ? -1.556 -5.779 -9.245 1.00 95.00 100 LYS A O 1
ATOM 837 N N . TRP A 1 101 ? 0.076 -4.978 -10.562 1.00 95.75 101 TRP A N 1
ATOM 838 C CA . TRP A 1 101 ? 0.125 -3.657 -9.932 1.00 95.75 101 TRP A CA 1
ATOM 839 C C . TRP A 1 101 ? -1.212 -2.917 -10.087 1.00 95.75 101 TRP A C 1
ATOM 841 O O . TRP A 1 101 ? -1.774 -2.429 -9.105 1.00 95.75 101 TRP A O 1
ATOM 851 N N . LYS A 1 102 ? -1.772 -2.901 -11.300 1.00 95.75 102 LYS A N 1
ATOM 852 C CA . LYS A 1 102 ? -3.076 -2.297 -11.599 1.00 95.75 102 LYS A CA 1
ATOM 853 C C . LYS A 1 102 ? -4.205 -2.927 -10.781 1.00 95.75 102 LYS A C 1
ATOM 855 O O . LYS A 1 102 ? -5.049 -2.207 -10.254 1.00 95.75 102 LYS A O 1
ATOM 860 N N . MET A 1 103 ? -4.210 -4.253 -10.648 1.00 95.94 103 MET A N 1
ATOM 861 C CA . MET A 1 103 ? -5.188 -4.985 -9.842 1.00 95.94 103 MET A CA 1
ATOM 862 C C . MET A 1 103 ? -5.081 -4.624 -8.355 1.00 95.94 103 MET A C 1
ATOM 864 O O . MET A 1 103 ? -6.097 -4.320 -7.734 1.00 95.94 103 MET A O 1
ATOM 868 N N . LEU A 1 104 ? -3.864 -4.575 -7.799 1.00 95.81 104 LEU A N 1
ATOM 869 C CA . LEU A 1 104 ? -3.637 -4.230 -6.390 1.00 95.81 104 LEU A CA 1
ATOM 870 C C . LEU A 1 104 ? -4.090 -2.804 -6.043 1.00 95.81 104 LEU A C 1
ATOM 872 O O . LEU A 1 104 ? -4.594 -2.581 -4.947 1.00 95.81 104 LEU A O 1
ATOM 876 N N . LEU A 1 105 ? -3.932 -1.855 -6.968 1.00 95.12 105 LEU A N 1
ATOM 877 C CA . LEU A 1 105 ? -4.338 -0.458 -6.782 1.00 95.12 105 LEU A CA 1
ATOM 878 C C . LEU A 1 105 ? -5.822 -0.189 -7.063 1.00 95.12 105 LEU A C 1
ATOM 880 O O . LEU A 1 105 ? -6.292 0.925 -6.825 1.00 95.12 105 LEU A O 1
ATOM 884 N N . ASN A 1 106 ? -6.576 -1.169 -7.569 1.00 94.75 106 ASN A N 1
ATOM 885 C CA . ASN A 1 106 ? -8.000 -0.983 -7.820 1.00 94.75 106 ASN A CA 1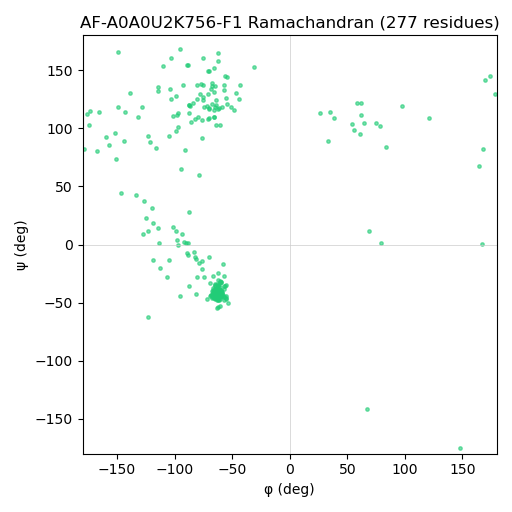
ATOM 886 C C . ASN A 1 106 ? -8.736 -0.729 -6.486 1.00 94.75 106 ASN A C 1
ATOM 888 O O . ASN A 1 106 ? -8.681 -1.579 -5.593 1.00 94.75 106 ASN A O 1
ATOM 892 N N . PRO A 1 107 ? -9.480 0.390 -6.346 1.00 93.88 107 PRO A N 1
ATOM 893 C CA . PRO A 1 107 ? -10.130 0.745 -5.091 1.00 93.88 107 PRO A CA 1
ATOM 894 C C . PRO A 1 107 ? -11.089 -0.303 -4.523 1.00 93.88 107 PRO A C 1
ATOM 896 O O . PRO A 1 107 ? -11.287 -0.339 -3.310 1.00 93.88 107 PRO A O 1
ATOM 899 N N . SER A 1 108 ? -11.674 -1.137 -5.390 1.00 94.44 108 SER A N 1
ATOM 900 C CA . SER A 1 108 ? -12.644 -2.178 -5.020 1.00 94.44 108 SER A CA 1
ATOM 901 C C . SER A 1 108 ? -12.023 -3.569 -4.869 1.00 94.44 108 SER A C 1
ATOM 903 O O . SER A 1 108 ? -12.739 -4.525 -4.580 1.00 94.44 108 SER A O 1
ATOM 905 N N . ASN A 1 109 ? -10.71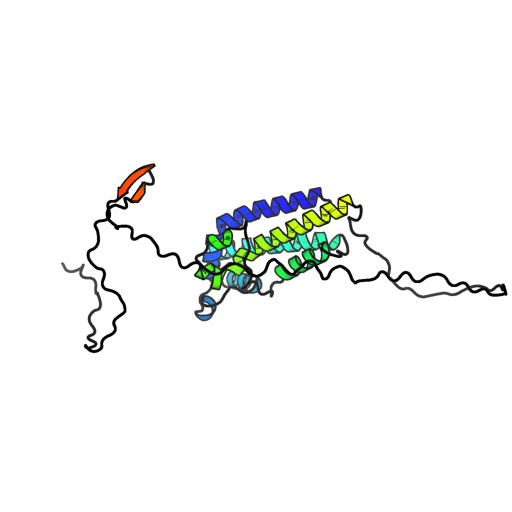4 -3.708 -5.088 1.00 95.19 109 ASN A N 1
ATOM 906 C CA . ASN A 1 109 ? -10.042 -4.995 -4.978 1.00 95.19 109 ASN A CA 1
ATOM 907 C C . ASN A 1 109 ? -10.017 -5.487 -3.526 1.00 95.19 109 ASN A C 1
ATOM 909 O O . ASN A 1 109 ? -9.714 -4.717 -2.612 1.00 95.19 109 ASN A O 1
ATOM 913 N N . ASP A 1 110 ? -10.308 -6.774 -3.329 1.00 93.44 110 ASP A N 1
ATOM 914 C CA . ASP A 1 110 ? -10.274 -7.389 -2.007 1.00 93.44 110 ASP A CA 1
ATOM 915 C C . ASP A 1 110 ? -8.827 -7.723 -1.611 1.00 93.44 110 ASP A C 1
ATOM 917 O O . ASP A 1 110 ? -8.201 -8.63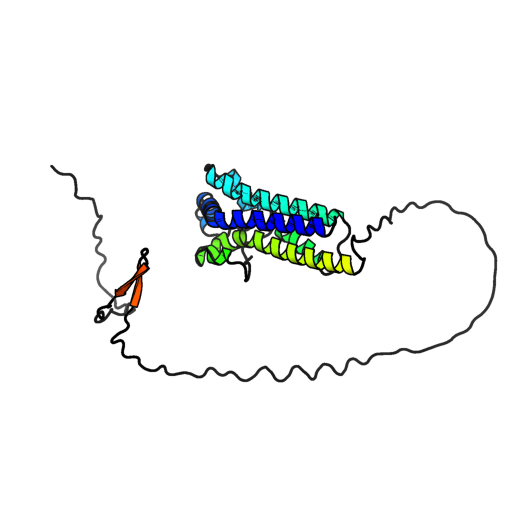2 -2.154 1.00 93.44 110 ASP A O 1
ATOM 921 N N . MET A 1 111 ? -8.296 -6.984 -0.641 1.00 94.31 111 MET A N 1
ATOM 922 C CA . MET A 1 111 ? -6.974 -7.179 -0.047 1.00 94.31 111 MET A CA 1
ATOM 923 C C . MET A 1 111 ? -7.025 -7.955 1.275 1.00 94.31 111 MET A C 1
ATOM 925 O O . MET A 1 111 ? -5.993 -8.133 1.916 1.00 94.31 111 MET A O 1
ATOM 929 N N . SER A 1 112 ? -8.189 -8.444 1.712 1.00 91.44 112 SER A N 1
ATOM 930 C CA . SER A 1 112 ? -8.355 -9.087 3.028 1.00 91.44 112 SER A CA 1
ATOM 931 C C . SER A 1 112 ? -7.483 -10.333 3.226 1.00 91.44 112 SER A C 1
ATOM 933 O O . SER A 1 112 ? -7.012 -10.586 4.339 1.00 91.44 112 SER A O 1
ATOM 935 N N . SER A 1 113 ? -7.202 -11.077 2.153 1.00 90.19 113 SER A N 1
ATOM 936 C CA . SER A 1 113 ? -6.336 -12.264 2.132 1.00 90.19 113 SER A CA 1
ATOM 937 C C . SER A 1 113 ? -4.860 -11.947 1.865 1.00 90.19 113 SER A C 1
ATOM 939 O O . SER A 1 113 ? -4.010 -12.833 1.974 1.00 90.19 113 SER A O 1
ATOM 941 N N . LEU A 1 114 ? -4.529 -10.693 1.540 1.00 92.81 114 LEU A N 1
ATOM 942 C CA . LEU A 1 114 ? -3.180 -10.307 1.152 1.00 92.81 114 LEU A CA 1
ATOM 943 C C . LEU A 1 114 ? -2.240 -10.367 2.355 1.00 92.81 114 LEU A C 1
ATOM 945 O O . LEU A 1 114 ? -2.425 -9.647 3.333 1.00 92.81 114 LEU A O 1
ATOM 949 N N . ARG A 1 115 ? -1.222 -11.222 2.298 1.00 91.50 115 ARG A N 1
ATOM 950 C CA . ARG A 1 115 ? -0.173 -11.287 3.318 1.00 91.50 115 ARG A CA 1
ATOM 951 C C . ARG A 1 115 ? 1.174 -11.206 2.643 1.00 91.50 115 ARG A C 1
ATOM 953 O O . ARG A 1 115 ? 1.518 -12.058 1.821 1.00 91.50 115 ARG A O 1
ATOM 960 N N . VAL A 1 116 ? 1.909 -10.160 2.986 1.00 89.19 116 VAL A N 1
ATOM 961 C CA . VAL A 1 116 ? 3.270 -9.998 2.512 1.00 89.19 116 VAL A CA 1
ATOM 962 C C . VAL A 1 116 ? 4.151 -11.087 3.133 1.00 89.19 116 VAL A C 1
ATOM 964 O O . VAL A 1 116 ? 3.965 -11.481 4.286 1.00 89.19 116 VAL A O 1
ATOM 967 N N . LYS A 1 117 ? 5.053 -11.647 2.327 1.00 85.75 117 LYS A N 1
ATOM 968 C CA . LYS A 1 117 ? 5.989 -12.694 2.752 1.00 85.75 117 LYS A CA 1
ATOM 969 C C . LYS A 1 117 ? 7.322 -12.062 3.155 1.00 85.75 117 LYS A C 1
ATOM 971 O O . LYS A 1 117 ? 7.568 -10.898 2.864 1.00 85.75 117 LYS A O 1
ATOM 976 N N . TYR A 1 118 ? 8.190 -12.846 3.792 1.00 73.88 118 TYR A N 1
ATOM 977 C CA . TYR A 1 118 ? 9.582 -12.465 4.057 1.00 73.88 118 TYR A CA 1
ATOM 978 C C . TYR A 1 118 ? 10.225 -11.798 2.819 1.00 73.88 118 TYR A C 1
ATOM 980 O O . TYR A 1 118 ? 10.017 -12.313 1.715 1.00 73.88 118 TYR A O 1
ATOM 988 N N . PRO A 1 119 ? 10.998 -10.700 2.957 1.00 82.06 119 PRO A N 1
ATOM 989 C CA . PRO A 1 119 ? 11.631 -10.156 4.173 1.00 82.06 119 PRO A CA 1
ATOM 990 C C . PRO A 1 119 ? 10.802 -9.139 4.971 1.00 82.06 119 PRO A C 1
ATOM 992 O O . PRO A 1 119 ? 11.273 -8.628 5.986 1.00 82.06 119 PRO A O 1
ATOM 995 N N . HIS A 1 120 ? 9.586 -8.852 4.522 1.00 87.94 120 HIS A N 1
ATOM 996 C CA . HIS A 1 120 ? 8.680 -7.872 5.116 1.00 87.94 120 HIS A CA 1
ATOM 997 C C . HIS A 1 120 ? 8.239 -8.305 6.528 1.00 87.94 120 HIS A C 1
ATOM 999 O O . HIS A 1 120 ? 7.881 -9.465 6.748 1.00 87.94 120 HIS A O 1
ATOM 1005 N N . GLN A 1 121 ? 8.323 -7.396 7.506 1.00 86.25 121 GLN A N 1
ATOM 1006 C CA . GLN A 1 121 ? 8.053 -7.658 8.935 1.00 86.25 121 GLN A CA 1
ATOM 1007 C C . GLN A 1 121 ? 6.824 -6.916 9.473 1.00 86.25 121 GLN A C 1
ATOM 1009 O O . GLN A 1 121 ? 6.465 -7.057 10.636 1.00 86.25 121 GLN A O 1
ATOM 1014 N N . GLU A 1 122 ? 6.141 -6.160 8.629 1.00 87.38 122 GLU A N 1
ATOM 1015 C CA . GLU A 1 122 ? 5.052 -5.256 8.981 1.00 87.38 122 GLU A CA 1
ATOM 1016 C C . GLU A 1 122 ? 3.880 -6.010 9.604 1.00 87.38 122 GLU A C 1
ATOM 1018 O O . GLU A 1 122 ? 3.334 -5.610 10.632 1.00 87.38 122 GLU A O 1
ATOM 1023 N N . VAL A 1 123 ? 3.552 -7.175 9.048 1.00 87.06 123 VAL A N 1
ATOM 1024 C CA . VAL A 1 123 ? 2.519 -8.061 9.600 1.00 87.06 123 VAL A CA 1
ATOM 1025 C C . VAL A 1 123 ? 2.939 -8.646 10.955 1.00 87.06 123 VAL A C 1
ATOM 1027 O O . VAL A 1 123 ? 2.072 -8.907 11.783 1.00 87.06 123 VAL A O 1
ATOM 1030 N N . ASN A 1 124 ? 4.242 -8.790 11.227 1.00 87.69 124 ASN A N 1
ATOM 1031 C CA . ASN A 1 124 ? 4.752 -9.308 12.505 1.00 87.69 124 ASN A CA 1
ATOM 1032 C C . ASN A 1 124 ? 4.683 -8.272 13.637 1.00 87.69 124 ASN A C 1
ATOM 1034 O O . ASN A 1 124 ? 4.850 -8.631 14.800 1.00 87.69 124 ASN A O 1
ATOM 1038 N N . HIS A 1 125 ? 4.463 -6.995 13.313 1.00 87.12 125 HIS A N 1
ATOM 1039 C CA . HIS A 1 125 ? 4.224 -5.947 14.308 1.00 87.12 125 HIS A CA 1
ATOM 1040 C C . HIS A 1 125 ? 2.769 -5.911 14.790 1.00 87.12 125 HIS A C 1
ATOM 1042 O O . HIS A 1 125 ? 2.471 -5.231 15.767 1.00 87.12 125 HIS A O 1
ATOM 1048 N N . LEU A 1 126 ? 1.871 -6.637 14.121 1.00 90.62 126 LEU A N 1
ATOM 1049 C CA . LEU A 1 126 ? 0.492 -6.832 14.550 1.00 90.62 126 LEU A CA 1
ATOM 1050 C C . LEU A 1 126 ? 0.392 -8.061 15.457 1.00 90.62 126 LEU A C 1
ATOM 1052 O O . LEU A 1 126 ? 1.160 -9.017 15.322 1.00 90.62 126 LEU A O 1
ATOM 1056 N N . SER A 1 127 ? -0.609 -8.090 16.333 1.00 91.31 127 SER A N 1
ATOM 1057 C CA . SER A 1 127 ? -0.998 -9.342 16.980 1.00 91.31 127 SER A CA 1
ATOM 1058 C C . SER A 1 127 ? -1.486 -10.361 15.941 1.00 91.31 127 SER A C 1
ATOM 1060 O O . SER A 1 127 ? -1.930 -10.010 14.845 1.00 91.31 127 SER A O 1
ATOM 1062 N N . CYS A 1 128 ? -1.450 -11.651 16.287 1.00 89.88 128 CYS A N 1
ATOM 1063 C CA . CYS A 1 128 ? -1.911 -12.713 15.388 1.00 89.88 128 CYS A CA 1
ATOM 1064 C C . CYS A 1 128 ? -3.365 -12.512 14.927 1.00 89.88 128 CYS A C 1
ATOM 1066 O O . CYS A 1 128 ? -3.687 -12.835 13.783 1.00 89.88 128 CYS A O 1
ATOM 1068 N N . ASP A 1 129 ? -4.229 -11.988 15.801 1.00 90.44 129 ASP A N 1
ATOM 1069 C CA . ASP A 1 129 ? -5.637 -11.743 15.484 1.00 90.44 129 ASP A CA 1
ATOM 1070 C C . ASP A 1 129 ? -5.786 -10.558 14.520 1.00 90.44 129 ASP A C 1
ATOM 1072 O O . ASP A 1 129 ? -6.406 -10.684 13.466 1.00 90.44 129 ASP A O 1
ATOM 1076 N N . GLU A 1 130 ? -5.100 -9.446 14.791 1.00 91.62 130 GLU A N 1
ATOM 1077 C CA . GLU A 1 130 ? -5.063 -8.277 13.904 1.00 91.62 130 GLU A CA 1
ATOM 1078 C C . GLU A 1 130 ? -4.503 -8.607 12.521 1.00 91.62 130 GLU A C 1
ATOM 1080 O O . GLU A 1 130 ? -5.080 -8.229 11.496 1.00 91.62 130 GLU A O 1
ATOM 1085 N N . ALA A 1 131 ? -3.400 -9.352 12.479 1.00 90.75 131 ALA A N 1
ATOM 1086 C CA . ALA A 1 131 ? -2.785 -9.807 11.244 1.00 90.75 131 ALA A CA 1
ATOM 1087 C C . ALA A 1 131 ? -3.719 -10.725 10.452 1.00 90.75 131 ALA A C 1
ATOM 1089 O O . ALA A 1 131 ? -3.805 -10.617 9.228 1.00 90.75 131 ALA A O 1
ATOM 1090 N N . ARG A 1 132 ? -4.417 -11.655 11.111 1.00 88.25 132 ARG A N 1
ATOM 1091 C CA . ARG A 1 132 ? -5.230 -12.659 10.418 1.00 88.25 132 ARG A CA 1
ATOM 1092 C C . ARG A 1 132 ? -6.594 -12.123 10.008 1.00 88.25 132 ARG A C 1
ATOM 1094 O O . ARG A 1 132 ? -6.992 -12.369 8.872 1.00 88.25 132 ARG A O 1
ATOM 1101 N N . ASN A 1 133 ? -7.253 -11.369 10.878 1.00 89.62 133 ASN A N 1
ATOM 1102 C CA . ASN A 1 133 ? -8.686 -11.113 10.780 1.00 89.62 133 ASN A CA 1
ATOM 1103 C C . ASN A 1 133 ? -9.044 -9.656 10.461 1.00 89.62 133 ASN A C 1
ATOM 1105 O O . ASN A 1 133 ? -10.138 -9.425 9.953 1.00 89.62 133 ASN A O 1
ATOM 1109 N N . TYR A 1 134 ? -8.149 -8.682 10.686 1.00 92.06 134 TYR A N 1
ATOM 1110 C CA . TYR A 1 134 ? -8.518 -7.259 10.608 1.00 92.06 134 TYR A CA 1
ATOM 1111 C C . TYR A 1 134 ? -7.680 -6.440 9.622 1.00 92.06 134 TYR A C 1
ATOM 1113 O O . TYR A 1 134 ? -8.215 -5.910 8.647 1.00 92.06 134 TYR A O 1
ATOM 1121 N N . TYR A 1 135 ? -6.373 -6.333 9.862 1.00 94.94 135 TYR A N 1
ATOM 1122 C CA . TYR A 1 135 ? -5.524 -5.289 9.276 1.00 94.94 135 TYR A CA 1
ATOM 1123 C C . TYR A 1 135 ? -4.394 -5.824 8.399 1.00 94.94 135 TYR A C 1
ATOM 1125 O O . TYR A 1 135 ? -3.811 -5.062 7.628 1.00 94.94 135 TYR A O 1
ATOM 1133 N N . GLY A 1 136 ? -4.103 -7.129 8.458 1.00 93.44 136 GLY A N 1
ATOM 1134 C CA . GLY A 1 136 ? -2.973 -7.717 7.730 1.00 93.44 136 GLY A CA 1
ATOM 1135 C C . GLY A 1 136 ? -2.994 -7.442 6.224 1.00 93.44 136 GLY A C 1
ATOM 1136 O O . GLY A 1 136 ? -1.940 -7.203 5.644 1.00 93.44 136 GLY A O 1
ATOM 1137 N N . GLY A 1 137 ? -4.181 -7.396 5.614 1.00 94.69 137 GLY A N 1
ATOM 1138 C CA . GLY A 1 137 ? -4.369 -7.028 4.209 1.00 94.69 137 GLY A CA 1
ATOM 1139 C C . GLY A 1 137 ? -3.929 -5.602 3.883 1.00 94.69 137 GLY A C 1
ATOM 1140 O O . GLY A 1 137 ? -3.089 -5.389 3.010 1.00 94.69 137 GLY A O 1
ATOM 1141 N N . ALA A 1 138 ? -4.452 -4.633 4.638 1.00 95.19 138 ALA A N 1
ATOM 1142 C CA . ALA A 1 138 ? -4.151 -3.213 4.464 1.00 95.19 138 ALA A CA 1
ATOM 1143 C C . ALA A 1 138 ? -2.663 -2.902 4.692 1.00 95.19 138 ALA A C 1
ATOM 1145 O O . ALA A 1 138 ? -2.058 -2.153 3.924 1.00 95.19 138 ALA A O 1
ATOM 1146 N N . VAL A 1 139 ? -2.061 -3.519 5.713 1.00 95.38 139 VAL A N 1
ATOM 1147 C CA . VAL A 1 139 ? -0.633 -3.365 6.032 1.00 95.38 139 VAL A CA 1
ATOM 1148 C C . VAL A 1 139 ? 0.258 -4.030 4.974 1.00 95.38 139 VAL A C 1
ATOM 1150 O O . VAL A 1 139 ? 1.317 -3.508 4.645 1.00 95.38 139 VAL A O 1
ATOM 1153 N N . SER A 1 140 ? -0.188 -5.138 4.372 1.00 95.69 140 SER A N 1
ATOM 1154 C CA . SER A 1 140 ? 0.573 -5.855 3.336 1.00 95.69 140 SER A CA 1
ATOM 1155 C C . SER A 1 140 ? 0.507 -5.214 1.948 1.00 95.69 140 SER A C 1
ATOM 1157 O O . SER A 1 140 ? 1.303 -5.577 1.080 1.00 95.69 140 SER A O 1
ATOM 1159 N N . LEU A 1 141 ? -0.437 -4.300 1.698 1.00 96.25 141 LEU A N 1
ATOM 1160 C CA . LEU A 1 141 ? -0.691 -3.782 0.352 1.00 96.25 141 LEU A CA 1
ATOM 1161 C C . LEU A 1 141 ? 0.509 -3.032 -0.227 1.00 96.25 141 LEU A C 1
ATOM 1163 O O . LEU A 1 141 ? 0.986 -3.375 -1.309 1.00 96.25 141 LEU A O 1
ATOM 1167 N N . ILE A 1 142 ? 1.012 -2.036 0.501 1.00 96.31 142 ILE A N 1
ATOM 1168 C CA . ILE A 1 142 ? 2.132 -1.214 0.041 1.00 96.31 142 ILE A CA 1
ATOM 1169 C C . ILE A 1 142 ? 3.400 -2.046 -0.213 1.00 96.31 142 ILE A C 1
ATOM 1171 O O . ILE A 1 142 ? 3.914 -1.960 -1.330 1.00 96.31 142 ILE A O 1
ATOM 1175 N N . PRO A 1 143 ? 3.904 -2.870 0.728 1.00 95.75 143 PRO A N 1
ATOM 1176 C CA . PRO A 1 143 ? 5.125 -3.632 0.472 1.00 95.75 143 PRO A CA 1
ATOM 1177 C C . PRO A 1 143 ? 4.952 -4.624 -0.685 1.00 95.75 143 PRO A C 1
ATOM 1179 O O . PRO A 1 143 ? 5.862 -4.777 -1.494 1.00 95.75 143 PRO A O 1
ATOM 1182 N N . THR A 1 144 ? 3.756 -5.201 -0.865 1.00 95.81 144 THR A N 1
ATOM 1183 C CA . THR A 1 144 ? 3.469 -6.043 -2.040 1.00 95.81 144 THR A CA 1
ATOM 1184 C C . THR A 1 144 ? 3.591 -5.257 -3.348 1.00 95.81 144 THR A C 1
ATOM 1186 O O . THR A 1 144 ? 4.131 -5.771 -4.327 1.00 95.81 144 THR A O 1
ATOM 1189 N N . ILE A 1 145 ? 3.091 -4.019 -3.397 1.00 96.44 145 ILE A N 1
ATOM 1190 C CA . ILE A 1 145 ? 3.217 -3.171 -4.589 1.00 96.44 145 ILE A CA 1
ATOM 1191 C C . ILE A 1 145 ? 4.684 -2.796 -4.834 1.00 96.44 145 ILE A C 1
ATOM 1193 O O . ILE A 1 145 ? 5.130 -2.816 -5.980 1.00 96.44 145 ILE A O 1
ATOM 1197 N N . LEU A 1 146 ? 5.454 -2.509 -3.782 1.00 96.12 146 LEU A N 1
ATOM 1198 C CA . LEU A 1 146 ? 6.884 -2.210 -3.904 1.00 96.12 146 LEU A CA 1
ATOM 1199 C C . LEU A 1 146 ? 7.692 -3.411 -4.414 1.00 96.12 146 LEU A C 1
ATOM 1201 O O . LEU A 1 146 ? 8.603 -3.220 -5.219 1.00 96.12 146 LEU A O 1
ATOM 1205 N N . ASP A 1 147 ? 7.332 -4.637 -4.030 1.00 95.31 147 ASP A N 1
ATOM 1206 C CA . ASP A 1 147 ? 7.931 -5.851 -4.596 1.00 95.31 147 ASP A CA 1
ATOM 1207 C C . ASP A 1 147 ? 7.635 -5.975 -6.094 1.00 95.31 147 ASP A C 1
ATOM 1209 O O . ASP A 1 147 ? 8.526 -6.282 -6.888 1.00 95.31 147 ASP A O 1
ATOM 1213 N N . VAL A 1 148 ? 6.390 -5.701 -6.500 1.00 95.38 148 VAL A N 1
ATOM 1214 C CA . VAL A 1 148 ? 6.004 -5.691 -7.919 1.00 95.38 148 VAL A CA 1
ATOM 1215 C C . VAL A 1 148 ? 6.778 -4.616 -8.681 1.00 95.38 148 VAL A C 1
ATOM 1217 O O . VAL A 1 148 ? 7.295 -4.899 -9.760 1.00 95.38 148 VAL A O 1
ATOM 1220 N N . LEU A 1 149 ? 6.942 -3.423 -8.109 1.00 95.44 149 LEU A N 1
ATOM 1221 C CA . LEU A 1 149 ? 7.783 -2.372 -8.680 1.00 95.44 149 LEU A CA 1
ATOM 1222 C C . LEU A 1 149 ? 9.250 -2.822 -8.812 1.00 95.44 149 LEU A C 1
ATOM 1224 O O . LEU A 1 149 ? 9.887 -2.548 -9.828 1.00 95.44 149 LEU A O 1
ATOM 1228 N N . GLY A 1 150 ? 9.778 -3.567 -7.839 1.00 94.44 150 GLY A N 1
ATOM 1229 C CA . GLY A 1 150 ? 11.103 -4.182 -7.931 1.00 94.44 150 GLY A CA 1
ATOM 1230 C C . GLY A 1 150 ? 11.226 -5.151 -9.112 1.00 94.44 150 GLY A C 1
ATOM 1231 O O . GLY A 1 150 ? 12.210 -5.105 -9.853 1.00 94.44 150 GLY A O 1
ATOM 1232 N N . VAL A 1 151 ? 10.202 -5.979 -9.348 1.00 93.94 151 VAL A N 1
ATOM 1233 C CA . VAL A 1 151 ? 10.136 -6.862 -10.525 1.00 93.94 151 VAL A CA 1
ATOM 1234 C C . VAL A 1 151 ? 10.096 -6.048 -11.817 1.00 93.94 151 VAL A C 1
ATOM 1236 O O . VAL A 1 151 ? 10.878 -6.326 -12.724 1.00 93.94 151 VAL A O 1
ATOM 1239 N N . VAL A 1 152 ? 9.244 -5.020 -11.891 1.00 93.25 152 VAL A N 1
ATOM 1240 C CA . VAL A 1 152 ? 9.151 -4.112 -13.048 1.00 93.25 152 VAL A CA 1
ATOM 1241 C C . VAL A 1 152 ? 10.512 -3.486 -13.348 1.00 93.25 152 VAL A C 1
ATOM 1243 O O . VAL A 1 152 ? 10.966 -3.526 -14.487 1.00 93.25 152 VAL A O 1
ATOM 1246 N N . GLN A 1 153 ? 11.214 -2.985 -12.332 1.00 92.69 153 GLN A N 1
ATOM 1247 C CA . GLN A 1 153 ? 12.546 -2.407 -12.493 1.00 92.69 153 GLN A CA 1
ATOM 1248 C C . GLN A 1 153 ? 13.560 -3.405 -13.065 1.00 92.69 153 GLN A C 1
ATOM 1250 O O . GLN A 1 153 ? 14.326 -3.045 -13.961 1.00 92.69 153 GLN A O 1
ATOM 1255 N N . SER A 1 154 ? 13.573 -4.646 -12.576 1.00 92.94 154 SER A N 1
ATOM 1256 C CA . SER A 1 154 ? 14.456 -5.692 -13.106 1.00 92.94 154 SER A CA 1
ATOM 1257 C C . SER A 1 154 ? 14.122 -6.053 -14.553 1.00 92.94 154 SER A C 1
ATOM 1259 O O . SER A 1 154 ? 15.028 -6.181 -15.374 1.00 92.94 154 SER A O 1
ATOM 1261 N N . GLN A 1 155 ? 12.835 -6.162 -14.889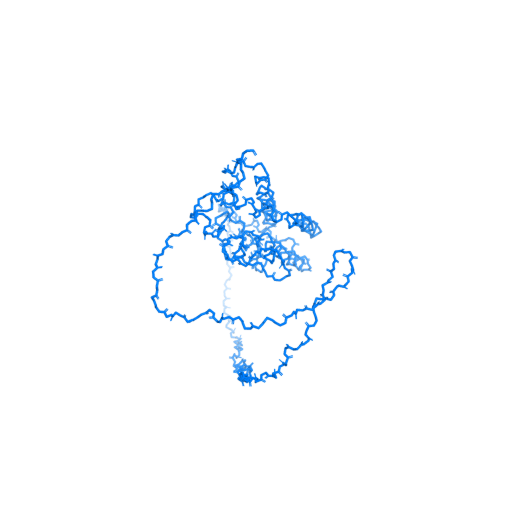 1.00 91.56 155 GLN A N 1
ATOM 1262 C CA . GLN A 1 155 ? 12.388 -6.469 -16.250 1.00 91.56 155 GLN A CA 1
ATOM 1263 C C . GLN A 1 155 ? 12.717 -5.337 -17.229 1.00 91.56 155 GLN A C 1
ATOM 1265 O O . GLN A 1 155 ? 13.239 -5.593 -18.312 1.00 91.56 155 GLN A O 1
ATOM 1270 N N . VAL A 1 156 ? 12.495 -4.079 -16.835 1.00 89.75 156 VAL A N 1
ATOM 1271 C CA . VAL A 1 156 ? 12.882 -2.911 -17.639 1.00 89.75 156 VAL A CA 1
ATOM 1272 C C . VAL A 1 156 ? 14.395 -2.880 -17.841 1.00 89.75 156 VAL A C 1
ATOM 1274 O O . VAL A 1 156 ? 14.848 -2.665 -18.960 1.00 89.75 156 VAL A O 1
ATOM 1277 N N . ALA A 1 157 ? 15.193 -3.167 -16.806 1.00 90.31 157 ALA A N 1
ATOM 1278 C CA . ALA A 1 157 ? 16.647 -3.243 -16.942 1.00 90.31 157 ALA A CA 1
ATOM 1279 C C . ALA A 1 157 ? 17.091 -4.316 -17.955 1.00 90.31 157 ALA A C 1
ATOM 1281 O O . ALA A 1 157 ? 17.991 -4.055 -18.753 1.00 90.31 157 ALA A O 1
ATOM 1282 N N . MET A 1 158 ? 16.443 -5.488 -17.964 1.00 88.62 158 MET A N 1
ATOM 1283 C CA . MET A 1 158 ? 16.690 -6.530 -18.970 1.00 88.62 158 MET A CA 1
ATOM 1284 C C . MET A 1 158 ? 16.285 -6.080 -20.380 1.00 88.62 158 MET A C 1
ATOM 1286 O O . MET A 1 158 ? 17.034 -6.292 -21.329 1.00 88.62 158 MET A O 1
ATOM 1290 N N . CYS A 1 159 ? 15.142 -5.405 -20.527 1.00 86.81 159 CYS A N 1
ATOM 1291 C CA . CYS A 1 159 ? 14.702 -4.879 -21.821 1.00 86.81 159 CYS A CA 1
ATOM 1292 C C . CYS A 1 159 ? 15.649 -3.789 -22.350 1.00 86.81 159 CYS A C 1
ATOM 1294 O O . CYS A 1 159 ? 15.953 -3.762 -23.540 1.00 86.81 159 CYS A O 1
ATO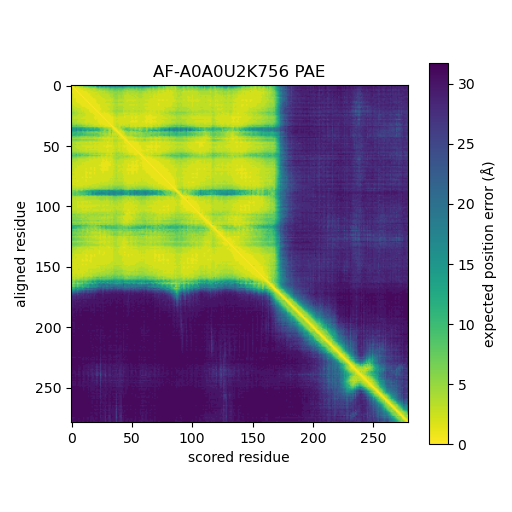M 1296 N N . CYS A 1 160 ? 16.180 -2.924 -21.477 1.00 86.38 160 CYS A N 1
ATOM 1297 C CA . CYS A 1 160 ? 17.208 -1.953 -21.854 1.00 86.38 160 CYS A CA 1
ATOM 1298 C C . CYS A 1 160 ? 18.492 -2.639 -22.341 1.00 86.38 160 CYS A C 1
ATOM 1300 O O . CYS A 1 160 ? 19.069 -2.199 -23.330 1.00 86.38 160 CYS A O 1
ATOM 1302 N N . ALA A 1 161 ? 18.931 -3.713 -21.674 1.00 87.06 161 ALA A N 1
ATOM 1303 C CA . ALA A 1 161 ? 20.120 -4.466 -22.079 1.00 87.06 161 ALA A CA 1
ATOM 1304 C C . ALA A 1 161 ? 19.948 -5.146 -23.449 1.00 87.06 161 ALA A C 1
ATOM 1306 O O . ALA A 1 161 ? 20.896 -5.211 -24.226 1.00 87.06 161 ALA A O 1
ATOM 1307 N N . ASN A 1 162 ? 18.729 -5.589 -23.763 1.00 85.38 162 ASN A N 1
ATOM 1308 C CA . ASN A 1 162 ? 18.392 -6.241 -25.029 1.00 85.38 162 ASN A CA 1
ATOM 1309 C C . ASN A 1 162 ? 17.976 -5.254 -26.139 1.00 85.38 162 ASN A C 1
ATOM 1311 O O . ASN A 1 162 ? 17.604 -5.688 -27.226 1.00 85.38 162 ASN A O 1
ATOM 1315 N N . GLY A 1 163 ? 17.988 -3.941 -25.877 1.00 80.56 163 GLY A N 1
ATOM 1316 C CA . GLY A 1 163 ? 17.561 -2.913 -26.835 1.00 80.56 163 GLY A CA 1
ATOM 1317 C C . GLY A 1 163 ? 16.055 -2.890 -27.133 1.00 80.56 163 GLY A C 1
ATOM 1318 O O . GLY A 1 163 ? 15.630 -2.215 -28.063 1.00 80.56 163 GLY A O 1
ATOM 1319 N N . THR A 1 164 ? 15.234 -3.602 -26.355 1.00 79.31 164 THR A N 1
ATOM 1320 C CA . THR A 1 164 ? 13.771 -3.681 -26.527 1.00 79.31 164 THR A CA 1
ATOM 1321 C C . THR A 1 164 ? 13.006 -2.636 -25.707 1.00 79.31 164 THR A C 1
ATOM 1323 O O . THR A 1 164 ? 11.775 -2.622 -25.720 1.00 79.31 164 THR A O 1
ATOM 1326 N N . TRP A 1 165 ? 13.715 -1.762 -24.982 1.00 77.31 165 TRP A N 1
ATOM 1327 C CA . TRP A 1 165 ? 13.145 -0.641 -24.231 1.00 77.31 165 TRP A CA 1
ATOM 1328 C C . TRP A 1 165 ? 13.586 0.714 -24.809 1.00 77.31 165 TRP A C 1
ATOM 1330 O O . TRP A 1 165 ? 14.789 0.906 -25.004 1.00 77.31 165 TRP A O 1
ATOM 1340 N N . PRO A 1 166 ? 12.675 1.695 -24.965 1.00 73.81 166 PRO A N 1
ATOM 1341 C CA . PRO A 1 166 ? 11.237 1.624 -24.684 1.00 73.81 166 PRO A CA 1
ATOM 1342 C C . PRO A 1 166 ? 10.494 0.722 -25.687 1.00 73.81 166 PRO A C 1
ATOM 1344 O O . PRO A 1 166 ? 10.931 0.619 -26.835 1.00 73.81 166 PRO A O 1
ATOM 1347 N N . PRO A 1 167 ? 9.398 0.056 -25.274 1.00 71.38 167 PRO A N 1
ATOM 1348 C CA . PRO A 1 167 ? 8.615 -0.781 -26.172 1.00 71.38 167 PRO A CA 1
ATOM 1349 C C . PRO A 1 167 ? 8.137 0.043 -27.366 1.00 71.38 167 PRO A C 1
ATOM 1351 O O . PRO A 1 167 ? 7.732 1.202 -27.228 1.00 71.38 167 PRO A O 1
ATOM 1354 N N . ILE A 1 168 ? 8.222 -0.556 -28.553 1.00 70.25 168 ILE A N 1
ATOM 1355 C CA . ILE A 1 168 ? 7.835 0.095 -29.802 1.00 70.25 168 ILE A CA 1
ATOM 1356 C C . ILE A 1 168 ? 6.361 0.488 -29.688 1.00 70.25 168 ILE A C 1
ATOM 1358 O O . ILE A 1 168 ? 5.483 -0.353 -29.511 1.00 70.25 168 ILE A O 1
ATOM 1362 N N . LYS A 1 169 ? 6.084 1.791 -29.772 1.00 64.81 169 LYS A N 1
ATOM 1363 C CA . LYS A 1 169 ? 4.721 2.304 -29.902 1.00 64.81 169 LYS A CA 1
ATOM 1364 C C . LYS A 1 169 ? 4.293 2.073 -31.346 1.00 64.81 169 LYS A C 1
ATOM 1366 O O . LYS A 1 169 ? 4.556 2.935 -32.185 1.00 64.81 169 LYS A O 1
ATOM 1371 N N . ASP A 1 170 ? 3.666 0.939 -31.646 1.00 52.12 170 ASP A N 1
ATOM 1372 C CA . ASP A 1 170 ? 3.086 0.718 -32.971 1.00 52.12 170 ASP A CA 1
ATOM 1373 C C . ASP A 1 170 ? 2.010 1.779 -33.233 1.00 52.12 170 ASP A C 1
ATOM 1375 O O . ASP A 1 170 ? 0.895 1.747 -32.717 1.00 52.12 170 ASP A O 1
ATOM 1379 N N . LYS A 1 171 ? 2.366 2.784 -34.039 1.00 51.19 171 LYS A N 1
ATOM 1380 C CA . LYS A 1 171 ? 1.459 3.839 -34.510 1.00 51.19 171 LYS A CA 1
ATOM 1381 C C . LYS A 1 171 ? 0.734 3.440 -35.800 1.00 51.19 171 LYS A C 1
ATOM 1383 O O . LYS A 1 171 ? 0.365 4.316 -36.580 1.00 51.19 171 LYS A O 1
ATOM 1388 N N . SER A 1 172 ? 0.507 2.154 -36.058 1.00 48.25 172 SER A N 1
ATOM 1389 C CA . SER A 1 172 ? -0.205 1.714 -37.260 1.00 48.25 172 SER A CA 1
ATOM 1390 C C . SER A 1 172 ? -1.429 0.874 -36.922 1.00 48.25 172 SER A C 1
ATOM 1392 O O . SER A 1 172 ? -1.338 -0.338 -36.798 1.00 48.25 172 SER A O 1
ATOM 1394 N N . PHE A 1 173 ? -2.583 1.536 -36.833 1.00 42.34 173 PHE A N 1
ATOM 1395 C CA . PHE A 1 173 ? -3.746 1.198 -37.663 1.00 42.34 173 PHE A CA 1
ATOM 1396 C C . PHE A 1 173 ? -4.784 2.329 -37.556 1.00 42.34 173 PHE A C 1
ATOM 1398 O O . PHE A 1 173 ? -5.770 2.253 -36.828 1.00 42.34 173 PHE A O 1
ATOM 1405 N N . ARG A 1 174 ? -4.573 3.420 -38.303 1.00 43.31 174 ARG A N 1
ATOM 1406 C CA . ARG A 1 174 ? -5.711 4.181 -38.832 1.00 43.31 174 ARG A CA 1
ATOM 1407 C C . ARG A 1 174 ? -5.925 3.710 -40.258 1.00 43.31 174 ARG A C 1
ATOM 1409 O O . ARG A 1 174 ? -5.198 4.094 -41.167 1.00 43.31 174 ARG A O 1
ATOM 1416 N N . ALA A 1 175 ? -6.920 2.846 -40.413 1.00 48.38 175 ALA A N 1
ATOM 1417 C CA . ALA A 1 175 ? -7.516 2.543 -41.696 1.00 48.38 175 ALA A CA 1
ATOM 1418 C C . ALA A 1 175 ? -8.004 3.848 -42.345 1.00 48.38 175 ALA A C 1
ATOM 1420 O O . ALA A 1 175 ? -8.758 4.619 -41.750 1.00 48.38 175 ALA A O 1
ATOM 1421 N N . SER A 1 176 ? -7.571 4.099 -43.572 1.00 42.66 176 SER A N 1
ATOM 1422 C CA . SER A 1 176 ? -8.262 4.976 -44.511 1.00 42.66 176 SER A CA 1
ATOM 1423 C C . SER A 1 176 ? -8.083 4.371 -45.892 1.00 42.66 176 SER A C 1
ATOM 1425 O O . SER A 1 176 ? -7.112 4.598 -46.602 1.00 42.66 176 SER A O 1
ATOM 1427 N N . SER A 1 177 ? -9.036 3.507 -46.208 1.00 47.59 177 SER A N 1
ATOM 1428 C CA . SER A 1 177 ? -9.473 3.172 -47.552 1.00 47.59 177 SER A CA 1
ATOM 1429 C C . SER A 1 177 ? -9.632 4.425 -48.418 1.00 47.59 177 SER A C 1
ATOM 1431 O O . SER A 1 177 ? -10.405 5.300 -48.041 1.00 47.59 177 SER A O 1
ATOM 1433 N N . ALA A 1 178 ? -8.963 4.474 -49.576 1.00 43.25 178 ALA A N 1
ATOM 1434 C CA . ALA A 1 178 ? -9.528 4.898 -50.866 1.00 43.25 178 ALA A CA 1
ATOM 1435 C C . ALA A 1 178 ? -8.455 4.992 -51.973 1.00 43.25 178 ALA A C 1
ATOM 1437 O O . ALA A 1 178 ? -7.347 5.458 -51.748 1.00 43.25 178 ALA A O 1
ATOM 1438 N N . MET A 1 179 ? -8.891 4.646 -53.189 1.00 40.12 179 MET A N 1
ATOM 1439 C CA . MET A 1 179 ? -8.332 4.975 -54.511 1.00 40.12 179 MET A CA 1
ATOM 1440 C C . MET A 1 179 ? -7.183 4.137 -55.103 1.00 40.12 179 MET A C 1
ATOM 1442 O O . MET A 1 179 ? -6.022 4.518 -55.133 1.00 40.12 179 MET A O 1
ATOM 1446 N N . ASN A 1 180 ? -7.583 3.026 -55.730 1.00 44.53 180 ASN A N 1
ATOM 1447 C CA . ASN A 1 180 ? -7.604 2.848 -57.194 1.00 44.53 180 ASN A CA 1
ATOM 1448 C C . ASN A 1 180 ? -6.605 3.686 -58.033 1.00 44.53 180 ASN A C 1
ATOM 1450 O O . ASN A 1 180 ? -6.837 4.873 -58.252 1.00 44.53 180 ASN A O 1
ATOM 1454 N N . ARG A 1 181 ? -5.626 3.029 -58.674 1.00 39.91 181 ARG A N 1
ATOM 1455 C CA . ARG A 1 181 ? -5.574 2.798 -60.139 1.00 39.91 181 ARG A CA 1
ATOM 1456 C C . ARG A 1 181 ? -4.205 2.251 -60.581 1.00 39.91 181 ARG A C 1
ATOM 1458 O O . ARG A 1 181 ? -3.175 2.787 -60.200 1.00 39.91 181 ARG A O 1
ATOM 1465 N N . ARG 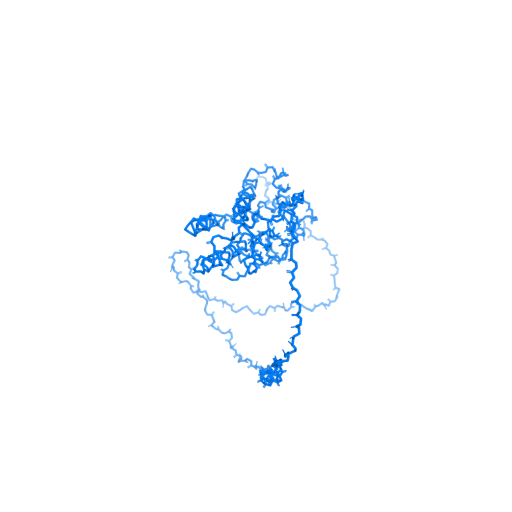A 1 182 ? -4.290 1.321 -61.544 1.00 37.12 182 ARG A N 1
ATOM 1466 C CA . ARG A 1 182 ? -3.520 1.194 -62.805 1.00 37.12 182 ARG A CA 1
ATOM 1467 C C . ARG A 1 182 ? -2.713 -0.103 -63.019 1.00 37.12 182 ARG A C 1
ATOM 1469 O O . ARG A 1 182 ? -1.647 -0.284 -62.451 1.00 37.12 182 ARG A O 1
ATOM 1476 N N . SER A 1 183 ? -3.268 -0.885 -63.962 1.00 41.53 183 SER A N 1
ATOM 1477 C CA . SER A 1 183 ? -2.656 -1.690 -65.047 1.00 41.53 183 SER A CA 1
ATOM 1478 C C . SER A 1 183 ? -1.701 -2.827 -64.670 1.00 41.53 183 SER A C 1
ATOM 1480 O O . SER A 1 183 ? -0.645 -2.583 -64.110 1.00 41.53 183 SER A O 1
ATOM 1482 N N . GLN A 1 184 ? -2.075 -4.096 -64.882 1.00 41.09 184 GLN A N 1
ATOM 1483 C CA . GLN A 1 184 ? -2.043 -4.839 -66.168 1.00 41.09 184 GLN A CA 1
ATOM 1484 C C . GLN A 1 184 ? -0.668 -4.841 -66.856 1.00 41.09 184 GLN A C 1
ATOM 1486 O O . GLN A 1 184 ? -0.311 -3.857 -67.493 1.00 41.09 184 GLN A O 1
ATOM 1491 N N . MET A 1 185 ? 0.031 -5.976 -66.760 1.00 35.28 185 MET A N 1
ATOM 1492 C CA . MET A 1 185 ? 0.545 -6.818 -67.861 1.00 35.28 185 MET A CA 1
ATOM 1493 C C . MET A 1 185 ? 0.953 -8.166 -67.230 1.00 35.28 185 MET A C 1
ATOM 1495 O O . MET A 1 185 ? 1.583 -8.177 -66.178 1.00 35.28 185 MET A O 1
ATOM 1499 N N . GLU A 1 186 ? 0.274 -9.265 -67.572 1.00 34.28 186 GLU A N 1
ATOM 1500 C CA . GLU A 1 186 ? 0.677 -10.269 -68.582 1.00 34.28 186 GLU A CA 1
ATOM 1501 C C . GLU A 1 186 ? 2.032 -10.935 -68.296 1.00 34.28 186 GLU A C 1
ATOM 1503 O O . GLU A 1 186 ? 3.055 -10.267 -68.192 1.00 34.28 186 GLU A O 1
ATOM 1508 N N . GLY A 1 187 ? 2.030 -12.269 -68.180 1.00 34.94 187 GLY A N 1
ATOM 1509 C CA . GLY A 1 187 ? 3.246 -13.050 -67.941 1.00 34.94 187 GLY A CA 1
ATOM 1510 C C . GLY A 1 187 ? 2.992 -14.480 -67.469 1.00 34.94 187 GLY A C 1
ATOM 1511 O O . GLY A 1 187 ? 3.247 -14.825 -66.325 1.00 34.94 187 GLY A O 1
ATOM 1512 N N . GLU A 1 188 ? 2.433 -15.260 -68.378 1.00 33.38 188 GLU A N 1
ATOM 1513 C CA . GLU A 1 188 ? 2.282 -16.713 -68.459 1.00 33.38 188 GLU A CA 1
ATOM 1514 C C . GLU A 1 188 ? 3.365 -17.645 -67.835 1.00 33.38 188 GLU A C 1
ATOM 1516 O O . GLU A 1 188 ? 4.558 -17.364 -67.862 1.00 33.38 188 GLU A O 1
ATOM 1521 N N . LEU A 1 189 ? 2.881 -18.845 -67.459 1.00 35.16 189 LEU A N 1
ATOM 1522 C CA . LEU A 1 189 ? 3.500 -20.190 -67.543 1.00 35.16 189 LEU A CA 1
ATOM 1523 C C . LEU A 1 189 ? 4.223 -20.840 -66.334 1.00 35.16 189 LEU A C 1
ATOM 1525 O O . LEU A 1 189 ? 5.292 -20.452 -65.884 1.00 35.16 189 LEU A O 1
ATOM 1529 N N . LEU A 1 190 ? 3.624 -21.989 -65.977 1.00 32.28 190 LEU A N 1
ATOM 1530 C CA . LEU A 1 190 ? 4.202 -23.310 -65.675 1.00 32.28 190 LEU A CA 1
ATOM 1531 C C . LEU A 1 190 ? 5.124 -23.487 -64.455 1.00 32.28 190 LEU A C 1
ATOM 1533 O O . LEU A 1 190 ? 6.321 -23.253 -64.500 1.00 32.28 190 LEU A O 1
ATOM 1537 N N . GLY A 1 191 ? 4.535 -24.113 -63.427 1.00 30.20 191 GLY A N 1
ATOM 1538 C CA . GLY A 1 191 ? 4.885 -25.469 -62.983 1.00 30.20 191 GLY A CA 1
ATOM 1539 C C . GLY A 1 191 ? 6.303 -25.727 -62.474 1.00 30.20 191 GLY A C 1
ATOM 1540 O O . GLY A 1 191 ? 7.246 -25.663 -63.246 1.00 30.20 191 GLY A O 1
ATOM 1541 N N . ARG A 1 192 ? 6.420 -26.206 -61.225 1.00 33.66 192 ARG A N 1
ATOM 1542 C CA . ARG A 1 192 ? 7.057 -27.496 -60.873 1.00 33.66 192 ARG A CA 1
ATOM 1543 C C . ARG A 1 192 ? 7.052 -27.708 -59.355 1.00 33.66 192 ARG A C 1
ATOM 1545 O O . ARG A 1 192 ? 7.465 -26.866 -58.571 1.00 33.66 192 ARG A O 1
ATOM 1552 N N . SER A 1 193 ? 6.575 -28.886 -58.991 1.00 35.12 193 SER A N 1
ATOM 1553 C CA . SER A 1 193 ? 6.647 -29.577 -57.706 1.00 35.12 193 SER A CA 1
ATOM 1554 C C . SER A 1 193 ? 8.067 -29.753 -57.149 1.00 35.12 193 SER A C 1
ATOM 1556 O O . SER A 1 193 ? 8.959 -30.097 -57.921 1.00 35.12 193 SER A O 1
ATOM 1558 N N . GLN A 1 194 ? 8.212 -29.665 -55.819 1.00 39.41 194 GLN A N 1
ATOM 1559 C CA . GLN A 1 194 ? 9.145 -30.419 -54.948 1.00 39.41 194 GLN A CA 1
ATOM 1560 C C . GLN A 1 194 ? 8.813 -30.046 -53.484 1.00 39.41 194 GLN A C 1
ATOM 1562 O O . GLN A 1 194 ? 8.936 -28.892 -53.100 1.00 39.41 194 GLN A O 1
ATOM 1567 N N . SER A 1 195 ? 8.115 -30.874 -52.699 1.00 36.50 195 SER A N 1
ATOM 1568 C CA . SER A 1 195 ? 8.651 -31.939 -51.827 1.00 36.50 195 SER A CA 1
ATOM 1569 C C . SER A 1 195 ? 9.966 -31.583 -51.120 1.00 36.50 195 SER A C 1
ATOM 1571 O O . SER A 1 195 ? 11.006 -31.619 -51.771 1.00 36.50 195 SER A O 1
ATOM 1573 N N . SER A 1 196 ? 9.948 -31.354 -49.800 1.00 35.47 196 SER A N 1
ATOM 1574 C CA . SER A 1 196 ? 11.043 -31.780 -48.907 1.00 35.47 196 SER A CA 1
ATOM 1575 C C . SER A 1 196 ? 10.726 -31.556 -47.418 1.00 35.47 196 SER A C 1
ATOM 1577 O O . SER A 1 196 ? 10.639 -30.426 -46.951 1.00 35.47 196 SER A O 1
ATOM 1579 N N . MET A 1 197 ? 10.623 -32.684 -46.712 1.00 39.31 197 MET A N 1
ATOM 1580 C CA . MET A 1 197 ? 10.957 -32.949 -45.305 1.00 39.31 197 MET A CA 1
ATOM 1581 C C . MET A 1 197 ? 10.260 -32.190 -44.165 1.00 39.31 197 MET A C 1
ATOM 1583 O O . MET A 1 197 ? 10.759 -31.205 -43.623 1.00 39.31 197 MET A O 1
ATOM 1587 N N . ASP A 1 198 ? 9.217 -32.856 -43.665 1.00 37.31 198 ASP A N 1
ATOM 1588 C CA . ASP A 1 198 ? 8.922 -32.997 -42.239 1.00 37.31 198 ASP A CA 1
ATOM 1589 C C . ASP A 1 198 ? 10.172 -33.381 -41.428 1.00 37.31 198 ASP A C 1
ATOM 1591 O O . ASP A 1 198 ? 10.858 -34.364 -41.722 1.00 37.31 198 ASP A O 1
ATOM 1595 N N . LYS A 1 199 ? 10.419 -32.651 -40.339 1.00 45.94 199 LYS A N 1
ATOM 1596 C CA . LYS A 1 199 ? 11.203 -33.137 -39.198 1.00 45.94 199 LYS A CA 1
ATOM 1597 C C . LYS A 1 199 ? 10.331 -33.059 -37.953 1.00 45.94 199 LYS A C 1
ATOM 1599 O O . LYS A 1 199 ? 10.326 -32.066 -37.232 1.00 45.94 199 LYS A O 1
ATOM 1604 N N . SER A 1 200 ? 9.589 -34.136 -37.722 1.00 41.75 200 SER A N 1
ATOM 1605 C CA . SER A 1 200 ? 8.974 -34.451 -36.438 1.00 41.75 200 SER A CA 1
ATOM 1606 C C . SER A 1 200 ? 10.074 -34.724 -35.409 1.00 41.75 200 SER A C 1
ATOM 1608 O O . SER A 1 200 ? 10.832 -35.685 -35.549 1.00 41.75 200 SER A O 1
ATOM 1610 N N . VAL A 1 201 ? 10.173 -33.884 -34.381 1.00 47.97 201 VAL A N 1
ATOM 1611 C CA . VAL A 1 201 ? 10.996 -34.157 -33.197 1.00 47.97 201 VAL A CA 1
ATOM 1612 C C . VAL A 1 201 ? 10.151 -34.963 -32.213 1.00 47.97 201 VAL A C 1
ATOM 1614 O O . VAL A 1 201 ? 9.088 -34.523 -31.780 1.00 47.97 201 VAL A O 1
ATOM 1617 N N . ASP A 1 202 ? 10.628 -36.168 -31.919 1.00 46.31 202 ASP A N 1
ATOM 1618 C CA . ASP A 1 202 ? 9.994 -37.195 -31.098 1.00 46.31 202 ASP A CA 1
ATOM 1619 C C . ASP A 1 202 ? 10.015 -36.811 -29.604 1.00 46.31 202 ASP A C 1
ATOM 1621 O O . ASP A 1 202 ? 11.069 -36.617 -28.995 1.00 46.31 202 ASP A O 1
ATOM 1625 N N . THR A 1 203 ? 8.836 -36.672 -28.996 1.00 50.28 203 THR A N 1
ATOM 1626 C CA . THR A 1 203 ? 8.641 -36.308 -27.584 1.00 50.28 203 THR A CA 1
ATOM 1627 C C . THR A 1 203 ? 8.473 -37.551 -26.707 1.00 50.28 203 THR A C 1
ATOM 1629 O O . THR A 1 203 ? 7.399 -37.767 -26.133 1.00 50.28 203 THR A O 1
ATOM 1632 N N . ARG A 1 204 ? 9.511 -38.391 -26.587 1.00 48.94 204 ARG A N 1
ATOM 1633 C CA . ARG A 1 204 ? 9.422 -39.639 -25.797 1.00 48.94 204 ARG A CA 1
ATOM 1634 C C . ARG A 1 204 ? 10.477 -39.901 -24.725 1.00 48.94 204 ARG A C 1
ATOM 1636 O O . ARG A 1 204 ? 10.384 -40.948 -24.098 1.00 48.94 204 ARG A O 1
ATOM 1643 N N . ASP A 1 205 ? 11.340 -38.941 -24.381 1.00 46.22 205 ASP A N 1
ATOM 1644 C CA . ASP A 1 205 ? 12.424 -39.199 -23.407 1.00 46.22 205 ASP A CA 1
ATOM 1645 C C . ASP A 1 205 ? 12.518 -38.282 -22.171 1.00 46.22 205 ASP A C 1
ATOM 1647 O O . ASP A 1 205 ? 13.543 -38.236 -21.500 1.00 46.22 205 ASP A O 1
ATOM 1651 N N . LEU A 1 206 ? 11.430 -37.623 -21.752 1.00 44.88 206 LEU A N 1
ATOM 1652 C CA . LEU A 1 206 ? 11.424 -36.831 -20.499 1.00 44.88 206 LEU A CA 1
ATOM 1653 C C . LEU A 1 206 ? 10.497 -37.356 -19.390 1.00 44.88 206 LEU A C 1
ATOM 1655 O O . LEU A 1 206 ? 10.266 -36.671 -18.397 1.00 44.88 206 LEU A O 1
ATOM 1659 N N . ARG A 1 207 ? 9.996 -38.595 -19.493 1.00 45.94 207 ARG A N 1
ATOM 1660 C CA . ARG A 1 207 ? 9.102 -39.198 -18.477 1.00 45.94 207 ARG A CA 1
ATOM 1661 C C . ARG A 1 207 ? 9.760 -40.192 -17.510 1.00 45.94 207 ARG A C 1
ATOM 1663 O O . ARG A 1 207 ? 9.050 -40.902 -16.806 1.00 45.94 207 ARG A O 1
ATOM 1670 N N . LYS A 1 208 ? 11.094 -40.222 -17.425 1.00 45.38 208 LYS A N 1
ATOM 1671 C CA . LYS A 1 208 ? 11.841 -41.161 -16.559 1.00 45.38 208 LYS A CA 1
ATOM 1672 C C . LYS A 1 208 ? 12.720 -40.524 -15.474 1.00 45.38 208 LYS A C 1
ATOM 1674 O O . LYS A 1 208 ? 13.561 -41.208 -14.909 1.00 45.38 208 LYS A O 1
ATOM 1679 N N . SER A 1 209 ? 12.499 -39.256 -15.117 1.00 43.34 209 SER A N 1
ATOM 1680 C CA . SER A 1 209 ? 13.280 -38.588 -14.058 1.00 43.34 209 SER A CA 1
ATOM 1681 C C . SER A 1 209 ? 12.423 -37.813 -13.046 1.00 43.34 209 SER A C 1
ATOM 1683 O O . SER A 1 209 ? 12.766 -36.700 -12.663 1.00 43.34 209 SER A O 1
ATOM 1685 N N . MET A 1 210 ? 11.298 -38.386 -12.603 1.00 38.06 210 MET A N 1
ATOM 1686 C CA . MET A 1 210 ? 10.500 -37.859 -11.479 1.00 38.06 210 MET A CA 1
ATOM 1687 C C . MET A 1 210 ? 9.822 -38.984 -10.664 1.00 38.06 210 MET A C 1
ATOM 1689 O O . MET A 1 210 ? 8.640 -38.905 -10.341 1.00 38.06 210 MET A O 1
ATOM 1693 N N . GLY A 1 211 ? 10.559 -40.059 -10.360 1.00 41.31 211 GLY A N 1
ATOM 1694 C CA . GLY A 1 211 ? 10.045 -41.215 -9.604 1.00 41.31 211 GLY A CA 1
ATOM 1695 C C . GLY A 1 211 ? 10.530 -41.351 -8.154 1.00 41.31 211 GLY A C 1
ATOM 1696 O O . GLY A 1 211 ? 9.785 -41.857 -7.324 1.00 41.31 211 GLY A O 1
ATOM 1697 N N . ASP A 1 212 ? 11.723 -40.857 -7.800 1.00 41.25 212 ASP A N 1
ATOM 1698 C CA . ASP A 1 212 ? 12.454 -41.426 -6.647 1.00 41.25 212 ASP A CA 1
ATOM 1699 C C . ASP A 1 212 ? 12.772 -40.468 -5.486 1.00 41.25 212 ASP A C 1
ATOM 1701 O O . ASP A 1 212 ? 13.757 -40.649 -4.775 1.00 41.25 212 ASP A O 1
ATOM 1705 N N . MET A 1 213 ? 11.933 -39.463 -5.218 1.00 40.69 213 MET A N 1
ATOM 1706 C CA . MET A 1 213 ? 12.145 -38.550 -4.070 1.00 40.69 213 MET A CA 1
ATOM 1707 C C . MET A 1 213 ? 10.971 -38.477 -3.082 1.00 40.69 213 MET A C 1
ATOM 1709 O O . MET A 1 213 ? 10.965 -37.627 -2.195 1.00 40.69 213 MET A O 1
ATOM 1713 N N . ALA A 1 214 ? 9.985 -39.373 -3.184 1.00 46.12 214 ALA A N 1
ATOM 1714 C CA . ALA A 1 214 ? 8.730 -39.242 -2.442 1.00 46.12 214 ALA A CA 1
ATOM 1715 C C . ALA A 1 214 ? 8.326 -40.463 -1.602 1.00 46.12 214 ALA A C 1
ATOM 1717 O O . ALA A 1 214 ? 7.142 -40.715 -1.472 1.00 46.12 214 ALA A O 1
ATOM 1718 N N . THR A 1 215 ? 9.247 -41.186 -0.958 1.00 46.22 215 THR A N 1
ATOM 1719 C CA . THR A 1 215 ? 8.886 -42.064 0.179 1.00 46.22 215 THR A CA 1
ATOM 1720 C C . THR A 1 215 ? 10.100 -42.373 1.053 1.00 46.22 215 THR A C 1
ATOM 1722 O O . THR A 1 215 ? 10.804 -43.344 0.792 1.00 46.22 215 THR A O 1
ATOM 1725 N N . LYS A 1 216 ? 10.346 -41.580 2.105 1.00 39.59 216 LYS A N 1
ATOM 1726 C CA . LYS A 1 216 ? 11.053 -42.000 3.339 1.00 39.59 216 LYS A CA 1
ATOM 1727 C C . LYS A 1 216 ? 11.111 -40.838 4.334 1.00 39.59 216 LYS A C 1
ATOM 1729 O O . LYS A 1 216 ? 12.112 -40.151 4.438 1.00 39.59 216 LYS A O 1
ATOM 1734 N N . CYS A 1 217 ? 10.034 -40.642 5.089 1.00 34.94 217 CYS A N 1
ATOM 1735 C CA . CYS A 1 217 ? 10.082 -39.990 6.401 1.00 34.94 217 CYS A CA 1
ATOM 1736 C C . CYS A 1 217 ? 8.856 -40.429 7.208 1.00 34.94 217 CYS A C 1
ATOM 1738 O O . CYS A 1 217 ? 7.811 -39.786 7.201 1.00 34.94 217 CYS A O 1
ATOM 1740 N N . LYS A 1 218 ? 8.970 -41.579 7.884 1.00 40.06 218 LYS A N 1
ATOM 1741 C CA . LYS A 1 218 ? 8.076 -41.915 8.999 1.00 40.06 218 LYS A CA 1
ATOM 1742 C C . LYS A 1 218 ? 8.508 -41.082 10.216 1.00 40.06 218 LYS A C 1
ATOM 1744 O O . LYS A 1 218 ? 9.713 -41.010 10.469 1.00 40.06 218 LYS A O 1
ATOM 1749 N N . PRO A 1 219 ? 7.589 -40.496 11.000 1.00 35.78 219 PRO A N 1
ATOM 1750 C CA . PRO A 1 219 ? 7.964 -39.799 12.222 1.00 35.78 219 PRO A CA 1
ATOM 1751 C C . PRO A 1 219 ? 8.437 -40.814 13.271 1.00 35.78 219 PRO A C 1
ATOM 1753 O O . PRO A 1 219 ? 7.677 -41.677 13.716 1.00 35.78 219 PRO A O 1
ATOM 1756 N N . LYS A 1 220 ? 9.709 -40.716 13.673 1.00 36.69 220 LYS A N 1
ATOM 1757 C CA . LYS A 1 220 ? 10.219 -41.377 14.880 1.00 36.69 220 LYS A CA 1
ATOM 1758 C C . LYS A 1 220 ? 9.520 -40.757 16.093 1.00 36.69 220 LYS A C 1
ATOM 1760 O O . LYS A 1 220 ? 9.681 -39.570 16.359 1.00 36.69 220 LYS A O 1
ATOM 1765 N N . ARG A 1 221 ? 8.774 -41.572 16.845 1.00 38.97 221 ARG A N 1
ATOM 1766 C CA . ARG A 1 221 ? 8.388 -41.265 18.229 1.00 38.97 221 ARG A CA 1
ATOM 1767 C C . ARG A 1 221 ? 9.671 -41.209 19.062 1.00 38.97 221 ARG A C 1
ATOM 1769 O O . ARG A 1 221 ? 10.237 -42.252 19.371 1.00 38.97 221 ARG A O 1
ATOM 1776 N N . TYR A 1 222 ? 10.139 -40.011 19.393 1.00 38.41 222 TYR A N 1
ATOM 1777 C CA . TYR A 1 222 ? 11.168 -39.826 20.411 1.00 38.41 222 TYR A CA 1
ATOM 1778 C C . TYR A 1 222 ? 10.484 -39.697 21.773 1.00 38.41 222 TYR A C 1
ATOM 1780 O O . TYR A 1 222 ? 9.760 -38.737 22.026 1.00 38.41 222 TYR A O 1
ATOM 1788 N N . GLY A 1 223 ? 10.702 -40.692 22.636 1.00 39.34 223 GLY A N 1
ATOM 1789 C CA . GLY A 1 223 ? 10.543 -40.524 24.075 1.00 39.34 223 GLY A CA 1
ATOM 1790 C C . GLY A 1 223 ? 11.579 -39.511 24.552 1.00 39.34 223 GLY A C 1
ATOM 1791 O O . GLY A 1 223 ? 12.774 -39.696 24.326 1.00 39.34 223 GLY A O 1
ATOM 1792 N N . GLY A 1 224 ? 11.111 -38.410 25.135 1.00 33.56 224 GLY A N 1
ATOM 1793 C CA . GLY A 1 224 ? 11.981 -37.392 25.713 1.00 33.56 224 GLY A CA 1
ATOM 1794 C C . GLY A 1 224 ? 12.655 -37.895 26.998 1.00 33.56 224 GLY A C 1
ATOM 1795 O O . GLY A 1 224 ? 12.054 -38.696 27.722 1.00 33.56 224 GLY A O 1
ATOM 1796 N N . PRO A 1 225 ? 13.871 -37.424 27.322 1.00 38.19 225 PRO A N 1
ATOM 1797 C CA . PRO A 1 225 ? 14.449 -37.616 28.644 1.00 38.19 225 PRO A CA 1
ATOM 1798 C C . PRO A 1 225 ? 13.612 -36.861 29.686 1.00 38.19 225 PRO A C 1
ATOM 1800 O O . PRO A 1 225 ? 13.218 -35.714 29.467 1.00 38.19 225 PRO A O 1
ATOM 1803 N N . LYS A 1 226 ? 13.350 -37.498 30.831 1.00 38.44 226 LYS A N 1
ATOM 1804 C CA . LYS A 1 226 ? 12.870 -36.807 32.032 1.00 38.44 226 LYS A CA 1
ATOM 1805 C C . LYS A 1 226 ? 13.989 -35.882 32.512 1.00 38.44 226 LYS A C 1
ATOM 1807 O O . LYS A 1 226 ? 15.011 -36.367 32.983 1.00 38.44 226 LYS A O 1
ATOM 1812 N N . TYR A 1 227 ? 13.797 -34.577 32.381 1.00 37.94 227 TYR A N 1
ATOM 1813 C CA . TYR A 1 227 ? 14.606 -33.595 33.093 1.00 37.94 227 TYR A CA 1
ATOM 1814 C C . TYR A 1 227 ? 13.951 -33.353 34.451 1.00 37.94 227 TYR A C 1
ATOM 1816 O O . TYR A 1 227 ? 12.788 -32.947 34.513 1.00 37.94 227 TYR A O 1
ATOM 1824 N N . ASP A 1 228 ? 14.683 -33.631 35.528 1.00 40.06 228 ASP A N 1
ATOM 1825 C CA . ASP A 1 228 ? 14.316 -33.182 36.865 1.00 40.06 228 ASP A CA 1
ATOM 1826 C C . ASP A 1 228 ? 14.287 -31.649 36.873 1.00 40.06 228 ASP A C 1
ATOM 1828 O O . ASP A 1 228 ? 15.284 -30.973 36.614 1.00 40.06 228 ASP A O 1
ATOM 1832 N N . LEU A 1 229 ? 13.103 -31.098 37.135 1.00 46.41 229 LEU A N 1
ATOM 1833 C CA . LEU A 1 229 ? 12.821 -29.666 37.187 1.00 46.41 229 LEU A CA 1
ATOM 1834 C C . LEU A 1 229 ? 13.300 -29.096 38.537 1.00 46.41 229 LEU A C 1
ATOM 1836 O O . LEU A 1 229 ? 12.496 -28.654 39.356 1.00 46.41 229 LEU A O 1
ATOM 1840 N N . GLY A 1 230 ? 14.601 -29.222 38.804 1.00 41.91 230 GLY A N 1
ATOM 1841 C CA . GLY A 1 230 ? 15.228 -28.847 40.072 1.00 41.91 230 GLY A CA 1
ATOM 1842 C C . GLY A 1 230 ? 15.836 -27.450 40.080 1.00 41.91 230 GLY A C 1
ATOM 1843 O O . GLY A 1 230 ? 15.595 -26.709 41.019 1.00 41.91 230 GLY A O 1
ATOM 1844 N N . ASP A 1 231 ? 16.559 -27.055 39.030 1.00 45.50 231 ASP A N 1
ATOM 1845 C CA . ASP A 1 231 ? 17.340 -25.809 39.049 1.00 45.50 231 ASP A CA 1
ATOM 1846 C C . ASP A 1 231 ? 17.469 -25.202 37.647 1.00 45.50 231 ASP A C 1
ATOM 1848 O O . ASP A 1 231 ? 18.511 -25.260 36.997 1.00 45.50 231 ASP A O 1
ATOM 1852 N N . THR A 1 232 ? 16.387 -24.613 37.135 1.00 45.66 232 THR A N 1
ATOM 1853 C CA . THR A 1 232 ? 16.473 -23.740 35.953 1.00 45.66 232 THR A CA 1
ATOM 1854 C C . THR A 1 232 ? 16.489 -22.288 36.421 1.00 45.66 232 THR A C 1
ATOM 1856 O O . THR A 1 232 ? 15.445 -21.715 36.730 1.00 45.66 232 THR A O 1
ATOM 1859 N N . ALA A 1 233 ? 17.684 -21.702 36.516 1.00 48.19 233 ALA A N 1
ATOM 1860 C CA . ALA A 1 233 ? 17.854 -20.281 36.797 1.00 48.19 233 ALA A CA 1
ATOM 1861 C C . ALA A 1 233 ? 17.521 -19.459 35.543 1.00 48.19 233 ALA A C 1
ATOM 1863 O O . ALA A 1 233 ? 18.060 -19.705 34.462 1.00 48.19 233 ALA A O 1
ATOM 1864 N N . PHE A 1 234 ? 16.628 -18.477 35.685 1.00 48.69 234 PHE A N 1
ATOM 1865 C CA . PHE A 1 234 ? 16.287 -17.548 34.611 1.00 48.69 234 PHE A CA 1
ATOM 1866 C C . PHE A 1 234 ? 16.971 -16.209 34.868 1.00 48.69 234 PHE A C 1
ATOM 1868 O O . PHE A 1 234 ? 16.790 -15.598 35.922 1.00 48.69 234 PHE A O 1
ATOM 1875 N N . TYR A 1 235 ? 17.734 -15.741 33.884 1.00 51.50 235 TYR A N 1
ATOM 1876 C CA . TYR A 1 235 ? 18.397 -14.445 33.934 1.00 51.50 235 TYR A CA 1
ATOM 1877 C C . TYR A 1 235 ? 17.588 -13.419 33.152 1.00 51.50 235 TYR A C 1
ATOM 1879 O O . TYR A 1 235 ? 17.263 -13.628 31.981 1.00 51.50 235 TYR A O 1
ATOM 1887 N N . ARG A 1 236 ? 17.286 -12.282 33.783 1.00 47.12 236 ARG A N 1
ATOM 1888 C CA . ARG A 1 236 ? 16.675 -11.132 33.109 1.00 47.12 236 ARG A CA 1
ATOM 1889 C C . ARG A 1 236 ? 17.666 -9.975 33.110 1.00 47.12 236 ARG A C 1
ATOM 1891 O O . ARG A 1 236 ? 18.231 -9.637 34.146 1.00 47.12 236 ARG A O 1
ATOM 1898 N N . ARG A 1 237 ? 17.855 -9.342 31.950 1.00 39.34 237 ARG A N 1
ATOM 1899 C CA . ARG A 1 237 ? 18.535 -8.042 31.878 1.00 39.34 237 ARG A CA 1
ATOM 1900 C C . ARG A 1 237 ? 17.555 -6.939 32.235 1.00 39.34 237 ARG A C 1
ATOM 1902 O O . ARG A 1 237 ? 16.489 -6.827 31.628 1.00 39.34 237 ARG A O 1
ATOM 1909 N N . THR A 1 238 ? 17.929 -6.130 33.213 1.00 57.91 238 THR A N 1
ATOM 1910 C CA . THR A 1 238 ? 17.244 -4.872 33.511 1.00 57.91 238 THR A CA 1
ATOM 1911 C C . THR A 1 238 ? 17.607 -3.817 32.463 1.00 57.91 238 THR A C 1
ATOM 1913 O O . THR A 1 238 ? 18.622 -3.934 31.772 1.00 57.91 238 THR A O 1
ATOM 1916 N N . LEU A 1 239 ? 16.788 -2.765 32.346 1.00 45.62 239 LEU A N 1
ATOM 1917 C CA . LEU A 1 239 ? 17.001 -1.648 31.408 1.00 45.62 239 LEU A CA 1
ATOM 1918 C C . LEU A 1 239 ? 18.351 -0.928 31.604 1.00 45.62 239 LEU A C 1
ATOM 1920 O O . LEU A 1 239 ? 18.823 -0.263 30.690 1.00 45.62 239 LEU A O 1
ATOM 1924 N N . ASN A 1 240 ? 19.007 -1.135 32.749 1.00 54.00 240 ASN A N 1
ATOM 1925 C CA . ASN A 1 240 ? 20.303 -0.546 33.089 1.00 54.00 240 ASN A CA 1
ATOM 1926 C C . ASN A 1 240 ? 21.483 -1.512 32.851 1.00 54.00 240 ASN A C 1
ATOM 1928 O O . ASN A 1 240 ? 22.587 -1.271 33.329 1.00 54.00 240 ASN A O 1
ATOM 1932 N N . GLY A 1 241 ? 21.261 -2.641 32.167 1.00 51.66 241 GLY A N 1
ATOM 1933 C CA . GLY A 1 241 ? 22.314 -3.597 31.808 1.00 51.66 241 GLY A CA 1
ATOM 1934 C C . GLY A 1 241 ? 22.760 -4.549 32.925 1.00 51.66 241 GLY A C 1
ATOM 1935 O O . GLY A 1 241 ? 23.624 -5.389 32.680 1.00 51.66 241 GLY A O 1
ATOM 1936 N N . ARG A 1 242 ? 22.163 -4.487 34.125 1.00 46.88 242 ARG A N 1
ATOM 1937 C CA . ARG A 1 242 ? 22.408 -5.470 35.196 1.00 46.88 242 ARG A CA 1
ATOM 1938 C C . ARG A 1 242 ? 21.659 -6.775 34.933 1.00 46.88 242 ARG A C 1
ATOM 1940 O O . ARG A 1 242 ? 20.502 -6.754 34.505 1.00 46.88 242 ARG A O 1
ATOM 1947 N N . VAL A 1 243 ? 22.340 -7.891 35.187 1.00 46.59 243 VAL A N 1
ATOM 1948 C CA . VAL A 1 243 ? 21.802 -9.250 35.074 1.00 46.59 243 VAL A CA 1
ATOM 1949 C C . VAL A 1 243 ? 21.371 -9.707 36.461 1.00 46.59 243 VAL A C 1
ATOM 1951 O O . VAL A 1 243 ? 22.223 -9.906 37.323 1.00 46.59 243 VAL A O 1
ATOM 1954 N N . ASP A 1 244 ? 20.065 -9.883 36.647 1.00 54.06 244 ASP A N 1
ATOM 1955 C CA . ASP A 1 244 ? 19.501 -10.400 37.893 1.00 54.06 244 ASP A CA 1
ATOM 1956 C C . ASP A 1 244 ? 19.092 -11.868 37.708 1.00 54.06 244 ASP A C 1
ATOM 1958 O O . ASP A 1 244 ? 18.465 -12.237 36.705 1.00 54.06 244 ASP A O 1
ATOM 1962 N N . GLU A 1 245 ? 19.459 -12.706 38.679 1.00 58.03 245 GLU A N 1
ATOM 1963 C CA . GLU A 1 245 ? 19.085 -14.119 38.735 1.00 58.03 245 GLU A CA 1
ATOM 1964 C C . GLU A 1 245 ? 17.743 -14.276 39.453 1.00 58.03 245 GLU A C 1
ATOM 1966 O O . GLU A 1 245 ? 17.597 -13.913 40.622 1.00 58.03 245 GLU A O 1
ATOM 1971 N N . ILE A 1 246 ? 16.751 -14.841 38.764 1.00 52.88 246 ILE A N 1
ATOM 1972 C CA . ILE A 1 246 ? 15.441 -15.126 39.346 1.00 52.88 246 ILE A CA 1
ATOM 1973 C C . ILE A 1 246 ? 15.374 -16.615 39.676 1.00 52.88 246 ILE A C 1
ATOM 1975 O O . ILE A 1 246 ? 15.278 -17.464 38.787 1.00 52.88 246 ILE A O 1
ATOM 1979 N N . LYS A 1 247 ? 15.373 -16.930 40.975 1.00 50.97 247 LYS A N 1
ATOM 1980 C CA . LYS A 1 247 ? 15.106 -18.284 41.475 1.00 50.97 247 LYS A CA 1
ATOM 1981 C C . LYS A 1 247 ? 13.600 -18.480 41.622 1.00 50.97 247 LYS A C 1
ATOM 1983 O O . LYS A 1 247 ? 12.979 -17.945 42.542 1.00 50.97 247 LYS A O 1
ATOM 1988 N N . LEU A 1 248 ? 12.997 -19.236 40.706 1.00 51.03 248 LEU A N 1
ATOM 1989 C CA . LEU A 1 248 ? 11.594 -19.633 40.817 1.00 51.03 248 LEU A CA 1
ATOM 1990 C C . LEU A 1 248 ? 11.468 -20.721 41.886 1.00 51.03 248 LEU A C 1
ATOM 1992 O O . LEU A 1 248 ? 12.037 -21.801 41.756 1.00 51.03 248 LEU A O 1
ATOM 1996 N N . LYS A 1 249 ? 10.708 -20.450 42.952 1.00 48.56 249 LYS A N 1
ATOM 1997 C CA . LYS A 1 249 ? 10.349 -21.494 43.919 1.00 48.56 249 LYS A CA 1
ATOM 1998 C C . LYS A 1 249 ? 9.399 -22.489 43.237 1.00 48.56 249 LYS A C 1
ATOM 2000 O O . LYS A 1 249 ? 8.438 -22.043 42.605 1.00 48.56 249 LYS A O 1
ATOM 2005 N N . PRO A 1 250 ? 9.609 -23.809 43.376 1.00 47.88 250 PRO A N 1
ATOM 2006 C CA . PRO A 1 250 ? 8.722 -24.795 42.778 1.00 47.88 250 PRO A CA 1
ATOM 2007 C C . PRO A 1 250 ? 7.318 -24.654 43.373 1.00 47.88 250 PRO A C 1
ATOM 2009 O O . PRO A 1 250 ? 7.099 -24.845 44.572 1.00 47.88 250 PRO A O 1
ATOM 2012 N N . VAL A 1 251 ? 6.352 -24.303 42.524 1.00 48.62 251 VAL A N 1
ATOM 2013 C CA . VAL A 1 251 ? 4.936 -24.261 42.890 1.00 48.62 251 VAL A CA 1
ATOM 2014 C C . VAL A 1 251 ? 4.469 -25.703 43.079 1.00 48.62 251 VAL A C 1
ATOM 2016 O O . VAL A 1 251 ? 4.348 -26.467 42.120 1.00 48.62 251 VAL A O 1
ATOM 2019 N N . LYS A 1 252 ? 4.219 -26.107 44.328 1.00 46.75 252 LYS A N 1
ATOM 2020 C CA . LYS A 1 252 ? 3.616 -27.409 44.631 1.00 46.75 252 LYS A CA 1
ATOM 2021 C C . LYS A 1 252 ? 2.184 -27.432 44.083 1.00 46.75 252 LYS A C 1
ATOM 2023 O O . LYS A 1 252 ? 1.309 -26.790 44.643 1.00 46.75 252 LYS A O 1
ATOM 2028 N N . LYS A 1 253 ? 1.983 -28.225 43.024 1.00 46.12 253 LYS A N 1
ATOM 2029 C CA . LYS A 1 253 ? 0.696 -28.683 42.464 1.00 46.12 253 LYS A CA 1
ATOM 2030 C C . LYS A 1 253 ? -0.284 -27.567 42.075 1.00 46.12 253 LYS A C 1
ATOM 2032 O O . LYS A 1 253 ? -1.085 -27.102 42.875 1.00 46.12 253 LYS A O 1
ATOM 2037 N N . VAL A 1 254 ? -0.307 -27.242 40.786 1.00 43.03 254 VAL A N 1
ATOM 2038 C CA . VAL A 1 254 ? -1.449 -26.562 40.158 1.00 43.03 254 VAL A CA 1
ATOM 2039 C C . VAL A 1 254 ? -2.551 -27.608 39.916 1.00 43.03 254 VAL A C 1
ATOM 2041 O O . VAL A 1 254 ? -2.241 -28.662 39.351 1.00 43.03 254 VAL A O 1
ATOM 2044 N N . PRO A 1 255 ? -3.814 -27.388 40.324 1.00 38.41 255 PRO A N 1
ATOM 2045 C CA . PRO A 1 255 ? -4.887 -28.306 39.984 1.00 38.41 255 PRO A CA 1
ATOM 2046 C C . PRO A 1 255 ? -5.203 -28.183 38.493 1.00 38.41 255 PRO A C 1
ATOM 2048 O O . PRO A 1 255 ? -5.404 -27.089 37.963 1.00 38.41 255 PRO A O 1
ATOM 2051 N N . TRP A 1 256 ? -5.241 -29.332 37.825 1.00 35.81 256 TRP A N 1
ATOM 2052 C CA . TRP A 1 256 ? -5.720 -29.491 36.459 1.00 35.81 256 TRP A CA 1
ATOM 2053 C C . TRP A 1 256 ? -7.108 -28.848 36.294 1.00 35.81 256 TRP A C 1
ATOM 2055 O O . TRP A 1 256 ? -8.072 -29.278 36.925 1.00 35.81 256 TRP A O 1
ATOM 2065 N N . ARG A 1 257 ? -7.235 -27.841 35.420 1.00 40.84 257 ARG A N 1
ATOM 2066 C CA . ARG A 1 257 ? -8.545 -27.393 34.918 1.00 40.84 257 ARG A CA 1
ATOM 2067 C C . ARG A 1 257 ? -9.012 -28.408 33.879 1.00 40.84 257 ARG A C 1
ATOM 2069 O O . ARG A 1 257 ? -8.451 -28.461 32.790 1.00 40.84 257 ARG A O 1
ATOM 2076 N N . GLY A 1 258 ? -10.004 -29.223 34.227 1.00 40.12 258 GLY A N 1
ATOM 2077 C CA . GLY A 1 258 ? -10.578 -30.194 33.290 1.00 40.12 258 GLY A CA 1
ATOM 2078 C C . GLY A 1 258 ? -11.486 -31.276 33.874 1.00 40.12 258 GLY A C 1
ATOM 2079 O O . GLY A 1 258 ? -11.991 -32.084 33.106 1.00 40.12 258 GLY A O 1
ATOM 2080 N N . ALA A 1 259 ? -11.737 -31.311 35.185 1.00 35.09 259 ALA A N 1
ATOM 2081 C CA . ALA A 1 259 ? -12.738 -32.207 35.762 1.00 35.09 259 ALA A CA 1
ATOM 2082 C C . ALA A 1 259 ? -13.993 -31.408 36.138 1.00 35.09 259 ALA A C 1
ATOM 2084 O O . ALA A 1 259 ? -14.075 -30.831 37.219 1.00 35.09 259 ALA A O 1
ATOM 2085 N N . SER A 1 260 ? -14.953 -31.363 35.215 1.00 41.38 260 SER A N 1
ATOM 2086 C CA . SER A 1 260 ? -16.349 -31.085 35.545 1.00 41.38 260 SER A CA 1
ATOM 2087 C C . SER A 1 260 ? -16.883 -32.266 36.347 1.00 41.38 260 SER A C 1
ATOM 2089 O O . SER A 1 260 ? -16.859 -33.400 35.865 1.00 41.38 260 SER A O 1
ATOM 2091 N N . LYS A 1 261 ? -17.351 -32.010 37.566 1.00 35.22 261 LYS A N 1
ATOM 2092 C CA . LYS A 1 261 ? -18.303 -32.879 38.248 1.00 35.22 261 LYS A CA 1
ATOM 2093 C C . LYS A 1 261 ? -19.323 -31.988 38.933 1.00 35.22 261 LYS A C 1
ATOM 2095 O O . LYS A 1 261 ? -18.964 -31.002 39.571 1.00 35.22 261 LYS A O 1
ATOM 2100 N N . ASP A 1 262 ? -20.567 -32.333 38.675 1.00 43.69 262 ASP A N 1
ATOM 2101 C CA . ASP A 1 262 ? -21.760 -31.532 38.863 1.00 43.69 262 ASP A CA 1
ATOM 2102 C C . ASP A 1 262 ? -22.046 -31.129 40.311 1.00 43.69 262 ASP A C 1
ATOM 2104 O O . ASP A 1 262 ? -21.578 -31.751 41.265 1.00 43.69 262 ASP A O 1
ATOM 2108 N N . ASN A 1 263 ? -22.942 -30.142 40.397 1.00 40.66 263 ASN A N 1
ATOM 2109 C CA . ASN A 1 263 ? -23.692 -29.670 41.556 1.00 40.66 263 ASN A CA 1
ATOM 2110 C C . ASN A 1 263 ? -22.903 -28.839 42.569 1.00 40.66 263 ASN A C 1
ATOM 2112 O O . ASN A 1 263 ? -22.181 -29.382 43.393 1.00 40.66 263 ASN A O 1
ATOM 2116 N N . ILE A 1 264 ? -23.133 -27.519 42.553 1.00 38.88 264 ILE A N 1
ATOM 2117 C CA . ILE A 1 264 ? -23.626 -26.729 43.700 1.00 38.88 264 ILE A CA 1
ATOM 2118 C C . ILE A 1 264 ? -23.858 -25.273 43.237 1.00 38.88 264 ILE A C 1
ATOM 2120 O O . ILE A 1 264 ? -22.933 -24.548 42.890 1.00 38.88 264 ILE A O 1
ATOM 2124 N N . ASN A 1 265 ? -25.142 -24.908 43.218 1.00 37.69 265 ASN A N 1
ATOM 2125 C CA . ASN A 1 265 ? -25.782 -23.604 43.425 1.00 37.69 265 ASN A CA 1
ATOM 2126 C C . ASN A 1 265 ? -25.096 -22.310 42.952 1.00 37.69 265 ASN A C 1
ATOM 2128 O O . ASN A 1 265 ? -24.155 -21.797 43.554 1.00 37.69 265 ASN A O 1
ATOM 2132 N N . HIS A 1 266 ? -25.759 -21.686 41.975 1.00 41.75 266 HIS A N 1
ATOM 2133 C CA . HIS A 1 266 ? -25.784 -20.242 41.781 1.00 41.75 266 HIS A CA 1
ATOM 2134 C C . HIS A 1 266 ? -26.105 -19.520 43.097 1.00 41.75 266 HIS A C 1
ATOM 2136 O O . HIS A 1 266 ? -27.211 -19.636 43.620 1.00 41.75 266 HIS A O 1
ATOM 2142 N N . VAL A 1 267 ? -25.156 -18.728 43.594 1.00 39.22 267 VAL A N 1
ATOM 2143 C CA . VAL A 1 267 ? -25.437 -17.613 44.501 1.00 39.22 267 VAL A CA 1
ATOM 2144 C C . VAL A 1 267 ? -24.683 -16.403 43.971 1.00 39.22 267 VAL A C 1
ATOM 2146 O O . VAL A 1 267 ? -23.455 -16.338 43.994 1.00 39.22 267 VAL A O 1
ATOM 2149 N N . GLU A 1 268 ? -25.455 -15.457 43.449 1.00 47.56 268 GLU A N 1
ATOM 2150 C CA . GLU A 1 268 ? -25.021 -14.105 43.138 1.00 47.56 268 GLU A CA 1
ATOM 2151 C C . GLU A 1 268 ? -24.399 -13.454 44.373 1.00 47.56 268 GLU A C 1
ATOM 2153 O O . GLU A 1 268 ? -25.077 -13.246 45.378 1.00 47.56 268 GLU A O 1
ATOM 2158 N N . HIS A 1 269 ? -23.140 -13.030 44.285 1.00 37.06 269 HIS A N 1
ATOM 2159 C CA . HIS A 1 269 ? -22.619 -12.034 45.209 1.00 37.06 269 HIS A CA 1
ATOM 2160 C C . HIS A 1 269 ? -21.649 -11.055 44.538 1.00 37.06 269 HIS A C 1
ATOM 2162 O O . HIS A 1 269 ? -20.516 -11.391 44.219 1.00 37.06 269 HIS A O 1
ATOM 2168 N N . ARG A 1 270 ? -22.139 -9.803 44.501 1.00 39.75 270 ARG A N 1
ATOM 2169 C CA . ARG A 1 270 ? -21.431 -8.543 44.809 1.00 39.75 270 ARG A CA 1
ATOM 2170 C C . ARG A 1 270 ? -20.505 -8.038 43.692 1.00 39.75 270 ARG A C 1
ATOM 2172 O O . ARG A 1 270 ? -19.426 -8.560 43.472 1.00 39.75 270 ARG A O 1
ATOM 2179 N N . ARG A 1 271 ? -20.907 -7.031 42.900 1.00 38.03 271 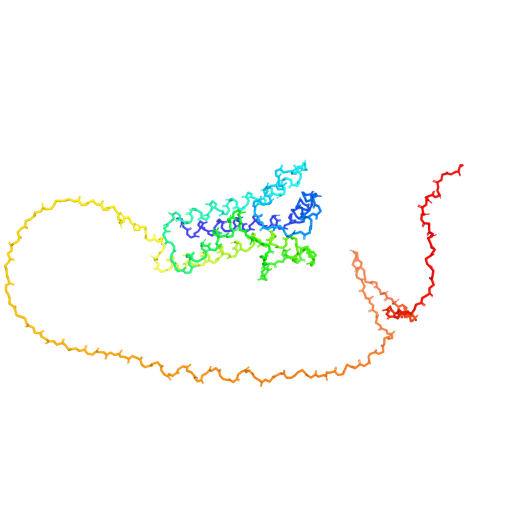ARG A N 1
ATOM 2180 C CA . ARG A 1 271 ? -20.965 -5.592 43.266 1.00 38.03 271 ARG A CA 1
ATOM 2181 C C . ARG A 1 271 ? -19.855 -5.203 44.247 1.00 38.03 271 ARG A C 1
ATOM 2183 O O . ARG A 1 271 ? -20.075 -5.201 45.454 1.00 38.03 271 ARG A O 1
ATOM 2190 N N . PHE A 1 272 ? -18.702 -4.817 43.712 1.00 35.25 272 PHE A N 1
ATOM 2191 C CA . PHE A 1 272 ? -17.781 -3.931 44.414 1.00 35.25 272 PHE A CA 1
ATOM 2192 C C . PHE A 1 272 ? -18.274 -2.494 44.210 1.00 35.25 272 PHE A C 1
ATOM 2194 O O . PHE A 1 272 ? -18.247 -1.973 43.099 1.00 35.25 272 PHE A O 1
ATOM 2201 N N . ARG A 1 273 ? -18.816 -1.903 45.279 1.00 41.31 273 ARG A N 1
ATOM 2202 C CA . ARG A 1 273 ? -18.848 -0.450 45.462 1.00 41.31 273 ARG A CA 1
ATOM 2203 C C . ARG A 1 273 ? -17.608 -0.074 46.258 1.00 41.31 273 ARG A C 1
ATOM 2205 O O . ARG A 1 273 ? -17.275 -0.764 47.222 1.00 41.31 273 ARG A O 1
ATOM 2212 N N . ASP A 1 274 ? -16.980 1.012 45.839 1.00 41.50 274 ASP A N 1
ATOM 2213 C CA . ASP A 1 274 ? -15.872 1.656 46.525 1.00 41.50 274 ASP A CA 1
ATOM 2214 C C . ASP A 1 274 ? -16.256 2.058 47.952 1.00 41.50 274 ASP A C 1
ATOM 2216 O O . ASP A 1 274 ? -17.311 2.646 48.196 1.00 41.50 274 ASP A O 1
ATOM 2220 N N . ILE A 1 275 ? -15.376 1.729 48.897 1.00 50.06 275 ILE A N 1
ATOM 2221 C CA . ILE A 1 275 ? -15.393 2.230 50.271 1.00 50.06 275 ILE A CA 1
ATOM 2222 C C . ILE A 1 275 ? -14.113 3.039 50.447 1.00 50.06 275 ILE A C 1
ATOM 2224 O O . ILE A 1 275 ? -13.111 2.526 50.938 1.00 50.06 275 ILE A O 1
ATOM 2228 N N . LYS A 1 276 ? -14.156 4.293 50.006 1.00 45.12 276 LYS A N 1
ATOM 2229 C CA . LYS A 1 276 ? -13.401 5.418 50.566 1.00 45.12 276 LYS A CA 1
ATOM 2230 C C . LYS A 1 276 ? -14.231 6.657 50.276 1.00 45.12 276 LYS A C 1
ATOM 2232 O O . LYS A 1 276 ? -14.253 7.091 49.138 1.00 45.12 276 LYS A O 1
ATOM 2237 N N . ASP A 1 277 ? -15.027 7.041 51.270 1.00 46.78 277 ASP A N 1
ATOM 2238 C CA . ASP A 1 277 ? -15.512 8.396 51.562 1.00 46.78 277 ASP A CA 1
ATOM 2239 C C . ASP A 1 277 ? -16.629 8.264 52.603 1.00 46.78 277 ASP A C 1
ATOM 2241 O O . ASP A 1 277 ? -17.821 8.190 52.297 1.00 46.78 277 ASP A O 1
ATOM 2245 N N . ARG A 1 278 ? -16.217 8.160 53.867 1.00 44.22 278 ARG A N 1
ATOM 2246 C CA . ARG A 1 278 ? -17.034 8.547 55.013 1.00 44.22 278 ARG A CA 1
ATOM 2247 C C . ARG A 1 278 ? -16.100 9.018 56.121 1.00 44.22 278 ARG A C 1
ATOM 2249 O O . ARG A 1 278 ? -15.317 8.213 56.620 1.00 44.22 278 ARG A O 1
ATOM 2256 N N . GLU A 1 279 ? -16.305 10.292 56.446 1.00 43.56 279 GLU A N 1
ATOM 2257 C CA . GLU A 1 279 ? -15.761 11.102 57.548 1.00 43.56 279 GLU A CA 1
ATOM 2258 C C . GLU A 1 279 ? -14.379 11.727 57.331 1.00 43.56 279 GLU A C 1
ATOM 2260 O O . GLU A 1 279 ? -13.371 11.000 57.200 1.00 43.56 279 GLU A O 1
#

Mean predicted aligned error: 18.8 Å

Radius of gyration: 33.49 Å; Cα contacts (8 Å, |Δi|>4): 208; chains: 1; bounding box: 48×57×126 Å

Secondary structure (DSSP, 8-state):
--HHHHHHHHHHHHHHHHHHHHTHHHHHHHHHHH--SHHHHTS----HHHHHHHHHH---HHHHHHHHHHHHHHHHHHHHHHHHHTT----HHHHHHHHHHHHHT-TT---TT----TT--GGGGS-HHIIIIISHHHHHHHHHHHHHHHHHHHHHHHHHHTT--SPP------------------------------------SSSSSSSSSS---PPP--PPP----S--PEEEE-TTS-EEEE-PPP---PPPTT---------------------

Foldseek 3Di:
DDLVVLVVVLVVLVVLVVVLLVCVVLQLVLCCVLQPDPVLNQAAPFFLLSLVVSLVSDPDPSSVVSSVSLNVSLVVLVVVLVVLPVLADDDDPLNVLSVVLVLLSPRRGTQLPPAADPPDCSLVVDDPCCCNGYCVSVSRSSVVSSVSSVSNSVVQVVCVVVVCPPPDHPPDDPDDDDDDDDDDDDDDDDDDDDDDDDDDDDPDPPPPPDDPDPDDDDDDPDDDDDDDPDDDWDWDQDPVRDTDTDDDDDDPDDDDPDDDDDDDDDDDDDDDDDPDDDD

Nearest PDB structures (foldseek):
  9cpc-assembly1_6K  TM=9.496E-01  e=4.794E-12  Sus scrofa
  8otz-assembly1_0e  TM=9.534E-01  e=9.503E-11  Bos taurus
  7un1-assembly1_P  TM=8.910E-01  e=4.169E-11  Homo sapiens
  7ung-assembly1_F4  TM=9.364E-01  e=2.281E-10  Homo sapiens
  7un1-assembly1_A  TM=9.351E-01  e=2.281E-10  Homo sapiens

Organism: Saccoglossus kowalevskii (NCBI:txid10224)

InterPro domains:
  IPR027818 Sperm acrosome-associated protein 9 [PF15120] (7-149)
  IPR027818 Sperm acrosome-associated protein 9 [PTHR32455] (4-261)

Solvent-accessible surface area (backbone atoms only — not comparable to full-atom values): 18082 Å² total; per-residue (Å²): 134,54,73,69,57,54,51,50,52,52,51,50,52,52,57,53,44,54,55,50,59,75,41,40,66,58,35,54,50,27,56,54,70,48,42,78,47,74,71,55,64,74,39,46,50,38,30,56,50,58,54,52,51,37,38,70,70,40,86,50,69,66,34,30,49,38,45,43,57,55,52,53,51,53,51,51,52,49,55,51,50,52,58,56,56,71,52,32,72,61,66,67,74,47,24,54,37,52,51,50,46,55,50,71,68,36,46,82,38,77,31,43,83,40,69,59,58,84,91,62,55,71,57,73,76,41,56,73,61,43,31,65,48,36,44,19,10,64,68,21,47,61,60,47,47,52,53,40,49,51,50,42,52,54,46,51,52,51,29,48,76,70,67,55,50,74,35,76,69,82,86,78,84,80,86,76,91,82,82,89,87,85,80,91,79,90,84,86,86,80,89,82,90,79,89,83,80,89,79,85,80,82,93,78,84,81,86,84,82,86,80,88,86,82,86,88,81,79,85,78,86,75,82,76,81,88,74,81,92,77,79,78,77,46,76,47,74,45,97,84,73,50,77,46,80,45,80,77,76,85,78,82,75,80,81,79,90,81,78,88,75,85,89,81,79,96,70,94,76,78,85,86,74,89,87,85,88,80,135

Sequence (279 aa):
MNLSELRRETANFQARYRVLQQQQFTFVYALDNCRTDSYERTRPVRCIATVKEYMQRSHNATDKRAMRQWLDFLQDLDAFRRKLDAEGEMNGPLGQAMDKWKMLLNPSNDMSSLRVKYPHQEVNHLSCDEARNYYGGAVSLIPTILDVLGVVQSQVAMCCANGTWPPIKDKSFRASSAMNRRSQMEGELLGRSQSSMDKSVDTRDLRKSMGDMATKCKPKRYGGPKYDLGDTAFYRRTLNGRVDEIKLKPVKKVPWRGASKDNINHVEHRRFRDIKDRE